Protein AF-A0A7X3QNS0-F1 (afdb_monomer_lite)

Secondary structure (DSSP, 8-state):
--PPP---------PPPPP-PPPPPGGGGHHHHHHHHHHHHHHHH----SSHHHHHHHHHHHHHHHHHHHHHHHHHTT-HHHHHHHHHHHHHHHHHHHHHHH-TTHHHHHHHHHHHHHHS-SSSSHHHHHHHHHHHHHHHHHH-TT-TTHHHHHHHHHHHHHHHHHHHTTS-TTTTTSGGGHHHHHHHHHHHHHHHHHHHHHHHHHTT----HHHHHHHHHHHTS--

Radius of gyration: 22.65 Å; chains: 1; bounding box: 50×49×93 Å

Foldseek 3Di:
DDDDDDDDDDDDPPDDPDPDFDDDDPVLCVLLVLLLVLLVLCLVPFPFDPDPLSVLLSVLSVVLSVLSVVLSVCLNVLVLVVSLVSLVVSLLSLLLSLLCLQDVCLVVVVVVLVVVVVPDDDDDRSVVSSVVSVVSLVVCVVPDPPPPDLSVLLVVLVVVLVVLNVVSVVQDPVNSNPSVCSSVSSVNSSSSSLSSLSSSLNSSVSNVNDDDPSSVSSCCSSPVPDD

pLDDT: mean 72.41, std 19.22, range [27.17, 96.69]

Sequence (227 aa):
MNQSFRFSLKVDFDAPGPPQLPQLSITDFEYMDQLLESLRQLLDDTAWPESIQGEFLEYAALDVYEFGCAIRAEAAAGRWTVAASLMRPLQERAEYTFAAAIDPGFYDKYVEYMDTQIEKEFTAKSRNLVETARGIINRWGKESEGIDGYVSISRSLNKIGSEALHHAVGFSREAAEIAETRPGILKMLTGRIQGALANVLAATQVIEQNHTKAWAQAYSVVFLSRG

Structure (mmCIF, N/CA/C/O backbone):
data_AF-A0A7X3QNS0-F1
#
_entry.id   AF-A0A7X3QNS0-F1
#
loop_
_atom_site.group_PDB
_atom_site.id
_atom_site.type_symbol
_atom_site.label_atom_id
_atom_site.label_alt_id
_atom_site.label_comp_id
_atom_site.label_asym_id
_atom_site.label_entity_id
_atom_site.label_seq_id
_atom_site.pdbx_PDB_ins_code
_atom_site.Cartn_x
_atom_site.Cartn_y
_atom_site.Cartn_z
_atom_site.occupancy
_atom_site.B_iso_or_equiv
_atom_site.auth_seq_id
_atom_site.auth_comp_id
_atom_site.auth_asym_id
_atom_site.auth_atom_id
_atom_site.pdbx_PDB_model_num
ATOM 1 N N . MET A 1 1 ? -15.096 -15.289 73.501 1.00 35.41 1 MET A N 1
ATOM 2 C CA . MET A 1 1 ? -16.248 -15.007 72.617 1.00 35.41 1 MET A CA 1
ATOM 3 C C . MET A 1 1 ? -15.839 -13.886 71.670 1.00 35.41 1 MET A C 1
ATOM 5 O O . MET A 1 1 ? -15.660 -12.774 72.140 1.00 35.41 1 MET A O 1
ATOM 9 N N . ASN A 1 2 ? -15.601 -14.181 70.388 1.00 34.84 2 ASN A N 1
ATOM 10 C CA . ASN A 1 2 ? -15.243 -13.175 69.378 1.00 34.84 2 ASN A CA 1
ATOM 11 C C . ASN A 1 2 ? -16.522 -12.603 68.759 1.00 34.84 2 ASN A C 1
ATOM 13 O O . ASN A 1 2 ? -17.267 -13.339 68.115 1.00 34.84 2 ASN A O 1
ATOM 17 N N . GLN A 1 3 ? -16.780 -11.310 68.955 1.00 34.22 3 GLN A N 1
ATOM 18 C CA . GLN A 1 3 ? -17.845 -10.600 68.251 1.00 34.22 3 GLN A CA 1
ATOM 19 C C . GLN A 1 3 ? -17.301 -10.090 66.913 1.00 34.22 3 GLN A C 1
ATOM 21 O O . GLN A 1 3 ? -16.336 -9.332 66.870 1.00 34.22 3 GLN A O 1
ATOM 26 N N . SER A 1 4 ? -17.906 -10.544 65.816 1.00 29.92 4 SER A N 1
ATOM 27 C CA . SER A 1 4 ? -17.634 -10.044 64.470 1.00 29.92 4 SER A CA 1
ATOM 28 C C . SER A 1 4 ? -18.592 -8.892 64.175 1.00 29.92 4 SER A C 1
ATOM 30 O O . SER A 1 4 ? -19.808 -9.079 64.188 1.00 29.92 4 SER A O 1
ATOM 32 N N . PHE A 1 5 ? -18.051 -7.703 63.916 1.00 32.19 5 PHE A N 1
ATOM 33 C CA . PHE A 1 5 ? -18.820 -6.571 63.409 1.00 32.19 5 PHE A CA 1
ATOM 34 C C . PHE A 1 5 ? -18.881 -6.659 61.881 1.00 32.19 5 PHE A C 1
ATOM 36 O O . PHE A 1 5 ? -17.850 -6.620 61.210 1.00 32.19 5 PHE A O 1
ATOM 43 N N . ARG A 1 6 ? -20.090 -6.778 61.321 1.00 31.55 6 ARG A N 1
ATOM 44 C CA . ARG A 1 6 ? -20.333 -6.609 59.883 1.00 31.55 6 ARG A CA 1
ATOM 45 C C . ARG A 1 6 ? -20.751 -5.169 59.621 1.00 31.55 6 ARG A C 1
ATOM 47 O O . ARG A 1 6 ? -21.843 -4.768 60.011 1.00 31.55 6 ARG A O 1
ATOM 54 N N . PHE A 1 7 ? -19.912 -4.422 58.916 1.00 29.31 7 PHE A N 1
ATOM 55 C CA . PHE A 1 7 ? -20.315 -3.166 58.291 1.00 29.31 7 PHE A CA 1
ATOM 56 C C . PHE A 1 7 ? -20.861 -3.472 56.896 1.00 29.31 7 PHE A C 1
ATOM 58 O O . PHE A 1 7 ? -20.225 -4.184 56.123 1.00 29.31 7 PHE A O 1
ATOM 65 N N . SER A 1 8 ? -22.052 -2.963 56.585 1.00 29.92 8 SER A N 1
ATOM 66 C CA . SER A 1 8 ? -22.601 -2.970 55.226 1.00 29.92 8 SER A CA 1
ATOM 67 C C . SER A 1 8 ? -22.542 -1.546 54.696 1.00 29.92 8 SER A C 1
ATOM 69 O O . SER A 1 8 ? -23.271 -0.679 55.173 1.00 29.92 8 SER A O 1
ATOM 71 N N . LEU A 1 9 ? -21.644 -1.302 53.744 1.00 27.17 9 LEU A N 1
ATOM 72 C CA . LEU A 1 9 ? -21.575 -0.045 53.013 1.00 27.17 9 LEU A CA 1
ATOM 73 C C . LEU A 1 9 ? -22.642 -0.095 51.909 1.00 27.17 9 LEU A C 1
ATOM 75 O O . LEU A 1 9 ? -22.500 -0.850 50.949 1.00 27.17 9 LEU A O 1
ATOM 79 N N . LYS A 1 10 ? -23.731 0.662 52.062 1.00 30.64 10 LYS A N 1
ATOM 80 C CA . LYS A 1 10 ? -24.637 0.961 50.946 1.00 30.64 10 LYS A CA 1
ATOM 81 C C . LYS A 1 10 ? -24.082 2.179 50.218 1.00 30.64 10 LYS A C 1
ATOM 83 O O . LYS A 1 10 ? -23.976 3.246 50.813 1.00 30.64 10 LYS A O 1
ATOM 88 N N . VAL A 1 11 ? -23.695 1.989 48.961 1.00 34.59 11 VAL A N 1
ATOM 89 C CA . VAL A 1 11 ? -23.348 3.072 48.040 1.00 34.59 11 VAL A CA 1
ATOM 90 C C . VAL A 1 11 ? -24.554 3.259 47.131 1.00 34.59 11 VAL A C 1
ATOM 92 O O . VAL A 1 11 ? -24.839 2.391 46.307 1.00 34.59 11 VAL A O 1
ATOM 95 N N . ASP A 1 12 ? -25.283 4.354 47.324 1.00 33.09 12 ASP A N 1
ATOM 96 C CA . ASP A 1 12 ? -26.341 4.770 46.408 1.00 33.09 12 ASP A CA 1
ATOM 97 C C . ASP A 1 12 ? -25.678 5.404 45.176 1.00 33.09 12 ASP A C 1
ATOM 99 O O . ASP A 1 12 ? -25.042 6.455 45.261 1.00 33.09 12 ASP A O 1
ATOM 103 N N . PHE A 1 13 ? -25.771 4.725 44.031 1.00 36.06 13 PHE A N 1
ATOM 104 C CA . PHE A 1 13 ? -25.345 5.263 42.741 1.00 36.06 13 PHE A CA 1
ATOM 105 C C . PHE A 1 13 ? -26.504 6.038 42.110 1.00 36.06 13 PHE A C 1
ATOM 107 O O . PHE A 1 13 ? -27.195 5.517 41.239 1.00 36.06 13 PHE A O 1
ATOM 114 N N . ASP A 1 14 ? -26.667 7.306 42.484 1.00 43.81 14 ASP A N 1
ATOM 115 C CA . ASP A 1 14 ? -27.253 8.296 41.570 1.00 43.81 14 ASP A CA 1
ATOM 116 C C . ASP A 1 14 ? -26.167 8.708 40.564 1.00 43.81 14 ASP A C 1
ATOM 118 O O . ASP A 1 14 ? -25.631 9.817 40.583 1.00 43.81 14 ASP A O 1
ATOM 122 N N . ALA A 1 15 ? -25.763 7.760 39.715 1.00 41.84 15 ALA A N 1
ATOM 123 C CA . ALA A 1 15 ? -24.872 8.045 38.603 1.00 41.84 15 ALA A CA 1
ATOM 124 C C . ALA A 1 15 ? -25.720 8.452 37.389 1.00 41.84 15 ALA A C 1
ATOM 126 O O . ALA A 1 15 ? -26.637 7.708 37.023 1.00 41.84 15 ALA A O 1
ATOM 127 N N . PRO A 1 16 ? -25.427 9.585 36.718 1.00 45.34 16 PRO A N 1
ATOM 128 C CA . PRO A 1 16 ? -25.905 9.771 35.354 1.00 45.34 16 PRO A CA 1
ATOM 129 C C . PRO A 1 16 ? -25.485 8.540 34.539 1.00 45.34 16 PRO A C 1
ATOM 131 O O . PRO A 1 16 ? -24.411 7.980 34.775 1.00 45.34 16 PRO A O 1
ATOM 134 N N . GLY A 1 17 ? -26.364 8.080 33.642 1.00 42.91 17 GLY A N 1
ATOM 135 C CA . GLY A 1 17 ? -26.131 6.881 32.835 1.00 42.91 17 GLY A CA 1
ATOM 136 C C . GLY A 1 17 ? -24.747 6.878 32.168 1.00 42.91 17 GLY A C 1
ATOM 137 O O . GLY A 1 17 ? -24.130 7.939 32.037 1.00 42.91 17 GLY A O 1
ATOM 138 N N . PRO A 1 18 ? -24.241 5.700 31.758 1.00 45.38 18 PRO A N 1
ATOM 139 C CA . PRO A 1 18 ? -22.900 5.582 31.198 1.00 45.38 18 PRO A CA 1
ATOM 140 C C . PRO A 1 18 ? -22.695 6.637 30.101 1.00 45.38 18 PRO A C 1
ATOM 142 O O . PRO A 1 18 ? -23.609 6.836 29.290 1.00 45.38 18 PRO A O 1
ATOM 145 N N . PRO A 1 19 ? -21.546 7.340 30.084 1.00 45.97 19 PRO A N 1
ATOM 146 C CA . PRO A 1 19 ? -21.287 8.356 29.077 1.00 45.97 19 PRO A CA 1
ATOM 147 C C . PRO A 1 19 ? -21.501 7.746 27.690 1.00 45.97 19 PRO A C 1
ATOM 149 O O . PRO A 1 19 ? -21.001 6.658 27.398 1.00 45.97 19 PRO A O 1
ATOM 152 N N . GLN A 1 20 ? -22.285 8.421 26.848 1.00 46.19 20 GLN A N 1
ATOM 153 C CA . GLN A 1 20 ? -22.435 8.024 25.453 1.00 46.19 20 GLN A CA 1
ATOM 154 C C . GLN A 1 20 ? -21.062 8.118 24.795 1.00 46.19 20 GLN A C 1
ATOM 156 O O . GLN A 1 20 ? -20.503 9.200 24.630 1.00 46.19 20 GLN A O 1
ATOM 161 N N . LEU A 1 21 ? -20.504 6.955 24.479 1.00 47.94 21 LEU A N 1
ATOM 162 C CA . LEU A 1 21 ? -19.214 6.847 23.823 1.00 47.94 21 LEU A CA 1
ATOM 163 C C . LEU A 1 21 ? -19.309 7.448 22.411 1.00 47.94 21 LEU A C 1
ATOM 165 O O . LEU A 1 21 ? -20.333 7.251 21.747 1.00 47.94 21 LEU A O 1
ATOM 169 N N . PRO A 1 22 ? -18.274 8.159 21.930 1.00 49.44 22 PRO A N 1
ATOM 170 C CA . PRO A 1 22 ? -18.308 8.777 20.612 1.00 49.44 22 PRO A CA 1
ATOM 171 C C . PRO A 1 22 ? -18.493 7.702 19.534 1.00 49.44 22 PRO A C 1
ATOM 173 O O . PRO A 1 22 ? -17.664 6.804 19.369 1.00 49.44 22 PRO A O 1
ATOM 176 N N . GLN A 1 23 ? -19.610 7.777 18.811 1.00 55.03 23 GLN A N 1
ATOM 177 C CA . GLN A 1 23 ? -19.819 6.996 17.598 1.00 55.03 23 GLN A CA 1
ATOM 178 C C . GLN A 1 23 ? -19.080 7.689 16.458 1.00 55.03 23 GLN A C 1
ATOM 180 O O . GLN A 1 23 ? -19.305 8.873 16.210 1.00 55.03 23 GLN A O 1
ATOM 185 N N . LEU A 1 24 ? -18.203 6.949 15.778 1.00 58.97 24 LEU A N 1
ATOM 186 C CA . LEU A 1 24 ? -17.607 7.425 14.538 1.00 58.97 24 LEU A CA 1
ATOM 187 C C . LEU A 1 24 ? -18.693 7.462 13.458 1.00 58.97 24 LEU A C 1
ATOM 189 O O . LEU A 1 24 ? -19.508 6.548 13.326 1.00 58.97 24 LEU A O 1
ATOM 193 N N . SER A 1 25 ? -18.711 8.553 12.722 1.00 60.94 25 SER A N 1
ATOM 194 C CA . SER A 1 25 ? -19.617 8.864 11.632 1.00 60.94 25 SER A CA 1
ATOM 195 C C . SER A 1 25 ? -18.979 8.532 10.281 1.00 60.94 25 SER A C 1
ATOM 197 O O . SER A 1 25 ? -17.784 8.258 10.176 1.00 60.94 25 SER A O 1
ATOM 199 N N . ILE A 1 26 ? -19.776 8.585 9.212 1.00 58.78 26 ILE A N 1
ATOM 200 C CA . ILE A 1 26 ? -19.286 8.395 7.837 1.00 58.78 26 ILE A CA 1
ATOM 201 C C . ILE A 1 26 ? -18.161 9.391 7.501 1.00 58.78 26 ILE A C 1
ATOM 203 O O . ILE A 1 26 ? -17.222 9.024 6.799 1.00 58.78 26 ILE A O 1
ATOM 207 N N . THR A 1 27 ? -18.197 10.606 8.065 1.00 65.75 27 THR A N 1
ATOM 208 C CA . THR A 1 27 ? -17.179 11.638 7.814 1.00 65.75 27 THR A CA 1
ATOM 209 C C . THR A 1 27 ? -15.796 11.251 8.347 1.00 65.75 27 THR A C 1
ATOM 211 O O . THR A 1 27 ? -14.784 11.748 7.861 1.00 65.75 27 THR A O 1
ATOM 214 N N . ASP A 1 28 ? -15.717 10.323 9.307 1.00 75.69 28 ASP A N 1
ATOM 215 C CA . ASP A 1 28 ? -14.440 9.887 9.882 1.00 75.69 28 ASP A CA 1
ATOM 216 C C . ASP A 1 28 ? -13.616 9.025 8.904 1.00 75.69 28 ASP A C 1
ATOM 218 O O . ASP A 1 28 ? -12.388 8.971 9.002 1.00 75.69 28 ASP A O 1
ATOM 222 N N . PHE A 1 29 ? -14.268 8.403 7.913 1.00 87.25 29 PHE A N 1
ATOM 223 C CA . PHE A 1 29 ? -13.621 7.563 6.899 1.00 87.25 29 PHE A CA 1
ATOM 224 C C . PHE A 1 29 ? -13.323 8.290 5.582 1.00 87.25 29 PHE A C 1
ATOM 226 O O . PHE A 1 29 ? -12.634 7.723 4.739 1.00 87.25 29 PHE A O 1
ATOM 233 N N . GLU A 1 30 ? -13.761 9.540 5.403 1.00 89.06 30 GLU A N 1
ATOM 234 C CA . GLU A 1 30 ? -13.654 10.265 4.124 1.00 89.06 30 GLU A CA 1
ATOM 235 C C . GLU A 1 30 ? -12.240 10.271 3.545 1.00 89.06 30 GLU A C 1
ATOM 237 O O . GLU A 1 30 ? -12.045 10.023 2.357 1.00 89.06 30 GLU A O 1
ATOM 242 N N . TYR A 1 31 ? -11.231 10.513 4.383 1.00 88.31 31 TYR A N 1
ATOM 243 C CA . TYR A 1 31 ? -9.848 10.534 3.911 1.00 88.31 31 TYR A CA 1
ATOM 244 C C . TYR A 1 31 ? -9.338 9.134 3.533 1.00 88.31 31 TYR A C 1
ATOM 246 O O . TYR A 1 31 ? -8.570 8.987 2.587 1.00 88.31 31 TYR A O 1
ATOM 254 N N . MET A 1 32 ? -9.792 8.089 4.229 1.00 92.06 32 MET A N 1
ATOM 255 C CA . MET A 1 32 ? -9.478 6.706 3.863 1.00 92.06 32 MET A CA 1
ATOM 256 C C . MET A 1 32 ? -10.115 6.342 2.519 1.00 92.06 32 MET A C 1
ATOM 258 O O . MET A 1 32 ? -9.448 5.762 1.666 1.00 92.06 32 MET A O 1
ATOM 262 N N . ASP A 1 33 ? -11.366 6.749 2.307 1.00 94.31 33 ASP A N 1
ATOM 263 C CA . ASP A 1 33 ? -12.086 6.529 1.054 1.00 94.31 33 ASP A CA 1
ATOM 264 C C . ASP A 1 33 ? -11.405 7.282 -0.114 1.00 94.31 33 ASP A C 1
ATOM 266 O O . ASP A 1 33 ? -11.236 6.716 -1.192 1.00 94.31 33 ASP A O 1
ATOM 270 N N . GLN A 1 34 ? -10.902 8.506 0.107 1.00 93.88 34 GLN A N 1
ATOM 271 C CA . GLN A 1 34 ? -10.102 9.249 -0.884 1.00 93.88 34 GLN A CA 1
ATOM 272 C C . GLN A 1 34 ? -8.783 8.546 -1.247 1.00 93.88 34 GLN A C 1
ATOM 274 O O . GLN A 1 34 ? -8.392 8.530 -2.418 1.00 93.88 34 GLN A O 1
ATOM 279 N N . LEU A 1 35 ? -8.088 7.968 -0.260 1.00 93.31 35 LEU A N 1
ATOM 280 C CA . LEU A 1 35 ? -6.854 7.210 -0.488 1.00 93.31 35 LEU A CA 1
ATOM 281 C C . LEU A 1 35 ? -7.123 5.942 -1.307 1.00 93.31 35 LEU A C 1
ATOM 283 O O . LEU A 1 35 ? -6.398 5.668 -2.261 1.00 93.31 35 LEU A O 1
ATOM 287 N N . LEU A 1 36 ? -8.172 5.190 -0.964 1.00 96.12 36 LEU A N 1
ATOM 288 C CA . LEU A 1 36 ? -8.550 3.966 -1.677 1.00 96.12 36 LEU A CA 1
ATOM 289 C C . LEU A 1 36 ? -9.006 4.256 -3.107 1.00 96.12 36 LEU A C 1
ATOM 291 O O . LEU A 1 36 ? -8.630 3.528 -4.021 1.00 96.12 36 LEU A O 1
ATOM 295 N N . GLU A 1 37 ? -9.759 5.333 -3.320 1.00 96.69 37 GLU A N 1
ATOM 296 C CA . GLU A 1 37 ? -10.172 5.733 -4.665 1.00 96.69 37 GLU A CA 1
ATOM 297 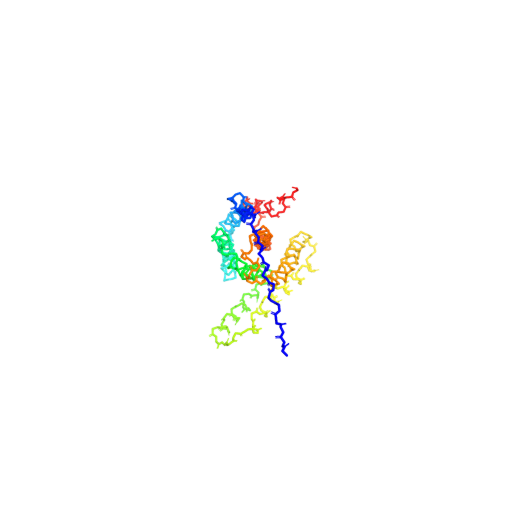C C . GLU A 1 37 ? -8.978 6.179 -5.518 1.00 96.69 37 GLU A C 1
ATOM 299 O O . GLU A 1 37 ? -8.883 5.813 -6.686 1.00 96.69 37 GLU A O 1
ATOM 304 N N . SER A 1 38 ? -8.025 6.909 -4.931 1.00 94.00 38 SER A N 1
ATOM 305 C CA . SER A 1 38 ? -6.797 7.302 -5.634 1.00 94.00 38 SER A CA 1
ATOM 306 C C . SER A 1 38 ? -5.928 6.096 -5.985 1.00 94.00 38 SER A C 1
ATOM 308 O O . SER A 1 38 ? -5.342 6.059 -7.063 1.00 94.00 38 SER A O 1
ATOM 310 N N . LEU A 1 39 ? -5.862 5.099 -5.095 1.00 94.81 39 LEU A N 1
ATOM 311 C CA . LEU A 1 39 ? -5.194 3.834 -5.378 1.00 94.81 39 LEU A CA 1
ATOM 312 C C . LEU A 1 39 ? -5.879 3.101 -6.530 1.00 94.81 39 LEU A C 1
ATOM 314 O O . LEU A 1 39 ? -5.203 2.722 -7.476 1.00 94.81 39 LEU A O 1
ATOM 318 N N . ARG A 1 40 ? -7.207 2.957 -6.491 1.00 96.56 40 ARG A N 1
ATOM 319 C CA . ARG A 1 40 ? -7.981 2.309 -7.557 1.00 96.56 40 ARG A CA 1
ATOM 320 C C . ARG A 1 40 ? -7.717 2.951 -8.921 1.00 96.56 40 ARG A C 1
ATOM 322 O O . ARG A 1 40 ? -7.365 2.256 -9.863 1.00 96.56 40 ARG A O 1
ATOM 329 N N . GLN A 1 41 ? -7.825 4.277 -9.001 1.00 94.88 41 GLN A N 1
ATOM 330 C CA . GLN A 1 41 ? -7.578 5.028 -10.236 1.00 94.88 41 GLN A CA 1
ATOM 331 C C . GLN A 1 41 ? -6.134 4.885 -10.722 1.00 94.88 41 GLN A C 1
ATOM 333 O O . GLN A 1 41 ? -5.901 4.772 -11.920 1.00 94.88 41 GLN A O 1
ATOM 338 N N . LEU A 1 42 ? -5.160 4.878 -9.806 1.00 91.81 42 LEU A N 1
ATOM 339 C CA . LEU A 1 42 ? -3.763 4.644 -10.157 1.00 91.81 42 LEU A CA 1
ATOM 340 C C . LEU A 1 42 ? -3.571 3.255 -10.772 1.00 91.81 42 LEU A C 1
ATOM 342 O O . LEU A 1 42 ? -2.880 3.150 -11.778 1.00 91.81 42 LEU A O 1
ATOM 346 N N . LEU A 1 43 ? -4.169 2.211 -10.192 1.00 92.00 43 LEU A N 1
ATOM 347 C CA . LEU A 1 43 ? -4.076 0.847 -10.719 1.00 92.00 43 LEU A CA 1
ATOM 348 C C . LEU A 1 43 ? -4.707 0.733 -12.109 1.00 92.00 43 LEU A C 1
ATOM 350 O O . LEU A 1 43 ? -4.065 0.188 -13.000 1.00 92.00 43 LEU A O 1
ATOM 354 N N . ASP A 1 44 ? -5.906 1.297 -12.295 1.00 91.69 44 ASP A N 1
ATOM 355 C CA . ASP A 1 44 ? -6.633 1.280 -13.573 1.00 91.69 44 ASP A CA 1
ATOM 356 C C . ASP A 1 44 ? -5.841 1.971 -14.706 1.00 91.69 44 ASP A C 1
ATOM 358 O O . ASP A 1 44 ? -5.883 1.534 -15.856 1.00 91.69 44 ASP A O 1
ATOM 362 N N . ASP A 1 45 ? -5.114 3.047 -14.385 1.00 89.50 45 ASP A N 1
ATOM 363 C CA . ASP A 1 45 ? -4.374 3.863 -15.358 1.00 89.50 45 ASP A CA 1
ATOM 364 C C . ASP A 1 45 ? -2.902 3.432 -15.536 1.00 89.50 45 ASP A C 1
ATOM 366 O O . ASP A 1 45 ? -2.205 3.977 -16.401 1.00 89.50 45 ASP A O 1
ATOM 370 N N . THR A 1 46 ? -2.390 2.502 -14.721 1.00 88.31 46 THR A N 1
ATOM 371 C CA . THR A 1 46 ? -0.990 2.050 -14.805 1.00 88.31 46 THR A CA 1
ATOM 372 C C . THR A 1 46 ? -0.834 0.985 -15.888 1.00 88.31 46 THR A C 1
ATOM 374 O O . THR A 1 46 ? -1.499 -0.045 -15.867 1.00 88.31 46 THR A O 1
ATOM 377 N N . ALA A 1 47 ? 0.100 1.193 -16.817 1.00 86.88 47 ALA A N 1
ATOM 378 C CA . ALA A 1 47 ? 0.350 0.273 -17.924 1.00 86.88 47 ALA A CA 1
ATOM 379 C C . ALA A 1 47 ? 1.427 -0.771 -17.581 1.00 86.88 47 ALA A C 1
ATOM 381 O O . ALA A 1 47 ? 2.497 -0.770 -18.181 1.00 86.88 47 ALA A O 1
ATOM 382 N N . TRP A 1 48 ? 1.174 -1.662 -16.621 1.00 87.38 48 TRP A N 1
ATOM 383 C CA . TRP A 1 48 ? 2.174 -2.622 -16.126 1.00 87.38 48 TRP A CA 1
ATOM 384 C C . TRP A 1 48 ? 2.963 -3.344 -17.245 1.00 87.38 48 TRP A C 1
ATOM 386 O O . TRP A 1 48 ? 2.388 -3.683 -18.280 1.00 87.38 48 TRP A O 1
ATOM 396 N N . PRO A 1 49 ? 4.284 -3.578 -17.079 1.00 88.69 49 PRO A N 1
ATOM 397 C CA . PRO A 1 49 ? 5.097 -4.219 -18.113 1.00 88.69 49 PRO A CA 1
ATOM 398 C C . PRO A 1 49 ? 4.547 -5.589 -18.537 1.00 88.69 49 PRO A C 1
ATOM 400 O O . PRO A 1 49 ? 4.163 -6.386 -17.688 1.00 88.69 49 PRO A O 1
ATOM 403 N N . GLU A 1 50 ? 4.594 -5.912 -19.832 1.00 89.38 50 GLU A N 1
ATOM 404 C CA . GLU A 1 50 ? 4.197 -7.230 -20.360 1.00 89.38 50 GLU A CA 1
ATOM 405 C C . GLU A 1 50 ? 5.266 -8.298 -20.052 1.00 89.38 50 GLU A C 1
ATOM 407 O O . GLU A 1 50 ? 6.004 -8.771 -20.920 1.00 89.38 50 GLU A O 1
ATOM 412 N N . SER A 1 51 ? 5.414 -8.638 -18.775 1.00 88.62 51 SER A N 1
ATOM 413 C CA . SER A 1 51 ? 6.344 -9.648 -18.275 1.00 88.62 51 SER A CA 1
ATOM 414 C C . SER A 1 51 ? 5.784 -10.312 -17.020 1.00 88.62 51 SER A C 1
ATOM 416 O O . SER A 1 51 ? 4.937 -9.746 -16.338 1.00 88.62 51 SER A O 1
ATOM 418 N N . ILE A 1 52 ? 6.317 -11.481 -16.653 1.00 86.06 52 ILE A N 1
ATOM 419 C CA . ILE A 1 52 ? 5.936 -12.182 -15.412 1.00 86.06 52 ILE A CA 1
ATOM 420 C C . ILE A 1 52 ? 6.136 -11.279 -14.174 1.00 86.06 52 ILE A C 1
ATOM 422 O O . ILE A 1 52 ? 5.351 -11.302 -13.230 1.00 86.06 52 ILE A O 1
ATOM 426 N N . GLN A 1 53 ? 7.174 -10.439 -14.186 1.00 85.69 53 GLN A N 1
ATOM 427 C CA . GLN A 1 53 ? 7.407 -9.443 -13.140 1.00 85.69 53 GLN A CA 1
ATOM 428 C C . GLN A 1 53 ? 6.318 -8.362 -13.138 1.00 85.69 53 GLN A C 1
ATOM 430 O O . GLN A 1 53 ? 5.881 -7.949 -12.068 1.00 85.69 53 GLN A O 1
ATOM 435 N N . GLY A 1 54 ? 5.897 -7.888 -14.313 1.00 87.75 54 GLY A N 1
ATOM 436 C CA . GLY A 1 54 ? 4.813 -6.917 -14.436 1.00 87.75 54 GLY A CA 1
ATOM 437 C C . GLY A 1 54 ? 3.474 -7.472 -13.955 1.00 87.75 54 GLY A C 1
ATOM 438 O O . GLY A 1 54 ? 2.800 -6.801 -13.180 1.00 87.75 54 GLY A O 1
ATOM 439 N N . GLU A 1 55 ? 3.161 -8.728 -14.284 1.00 89.81 55 GLU A N 1
ATOM 440 C CA . GLU A 1 55 ? 1.995 -9.445 -13.745 1.00 89.81 55 GLU A CA 1
ATOM 441 C C . GLU A 1 55 ? 2.057 -9.548 -12.211 1.00 89.81 55 GLU A C 1
ATOM 443 O O . GLU A 1 55 ? 1.066 -9.314 -11.520 1.00 89.81 55 GLU A O 1
ATOM 448 N N . PHE A 1 56 ? 3.233 -9.848 -11.646 1.00 90.19 56 PHE A N 1
ATOM 449 C CA . PHE A 1 56 ? 3.417 -9.864 -10.193 1.00 90.19 56 PHE A CA 1
ATOM 450 C C . PHE A 1 56 ? 3.241 -8.481 -9.554 1.00 90.19 56 PHE A C 1
ATOM 452 O O . PHE A 1 56 ? 2.654 -8.376 -8.477 1.00 90.19 56 PHE A O 1
ATOM 459 N N . LEU A 1 57 ? 3.759 -7.426 -10.188 1.00 89.94 57 LEU A N 1
ATOM 460 C CA . LEU A 1 57 ? 3.614 -6.050 -9.715 1.00 89.94 57 LEU A CA 1
ATOM 461 C C . LEU A 1 57 ? 2.147 -5.638 -9.663 1.00 89.94 57 LEU A C 1
ATOM 463 O O . LEU A 1 57 ? 1.700 -5.144 -8.627 1.00 89.94 57 LEU A O 1
ATOM 467 N N . GLU A 1 58 ? 1.416 -5.889 -10.748 1.00 91.44 58 GLU A N 1
ATOM 468 C CA . GLU A 1 58 ? -0.020 -5.650 -10.843 1.00 91.44 58 GLU A CA 1
ATOM 469 C C . GLU A 1 58 ? -0.770 -6.424 -9.755 1.00 91.44 58 GLU A C 1
ATOM 471 O O . GLU A 1 58 ? -1.506 -5.826 -8.970 1.00 91.44 58 GLU A O 1
ATOM 476 N N . TYR A 1 59 ? -0.509 -7.729 -9.630 1.00 91.31 59 TYR A N 1
ATOM 477 C CA . TYR A 1 59 ? -1.108 -8.574 -8.598 1.00 91.31 59 TYR A CA 1
ATOM 478 C C . TYR A 1 59 ? -0.852 -8.036 -7.182 1.00 91.31 59 TYR A C 1
ATOM 480 O O . TYR A 1 59 ? -1.785 -7.851 -6.403 1.00 91.31 59 TYR A O 1
ATOM 488 N N . ALA A 1 60 ? 0.404 -7.734 -6.842 1.00 89.75 60 ALA A N 1
ATOM 489 C CA . ALA A 1 60 ? 0.758 -7.233 -5.518 1.00 89.75 60 ALA A CA 1
ATOM 490 C C . ALA A 1 60 ? 0.127 -5.856 -5.234 1.00 89.75 60 ALA A C 1
ATOM 492 O O . ALA A 1 60 ? -0.240 -5.570 -4.094 1.00 89.75 60 ALA A O 1
ATOM 493 N N . ALA A 1 61 ? -0.012 -5.004 -6.253 1.00 91.75 61 ALA A N 1
ATOM 494 C CA . ALA A 1 61 ? -0.641 -3.694 -6.128 1.00 91.75 61 ALA A CA 1
ATOM 495 C C . ALA A 1 61 ? -2.177 -3.787 -5.993 1.00 91.75 61 ALA A C 1
ATOM 497 O O . ALA A 1 61 ? -2.766 -3.033 -5.213 1.00 91.75 61 ALA A O 1
ATOM 498 N N . LEU A 1 62 ? -2.819 -4.748 -6.666 1.00 93.81 62 LEU A N 1
ATOM 499 C CA . LEU A 1 62 ? -4.235 -5.080 -6.470 1.00 93.81 62 LEU A CA 1
ATOM 500 C C . LEU A 1 62 ? -4.492 -5.629 -5.060 1.00 93.81 62 LEU A C 1
ATOM 502 O O . LEU A 1 62 ? -5.398 -5.146 -4.383 1.00 93.81 62 LEU A O 1
ATOM 506 N N . ASP A 1 63 ? -3.640 -6.534 -4.567 1.00 92.50 63 ASP A N 1
ATOM 507 C CA . ASP A 1 63 ? -3.673 -7.026 -3.181 1.00 92.50 63 ASP A CA 1
ATOM 508 C C . ASP A 1 63 ? -3.664 -5.841 -2.188 1.00 92.50 63 ASP A C 1
ATOM 510 O O . ASP A 1 63 ? -4.448 -5.795 -1.239 1.00 92.50 63 ASP A O 1
ATOM 514 N N . VAL A 1 64 ? -2.814 -4.831 -2.411 1.00 93.56 64 VAL A N 1
ATOM 515 C CA . VAL A 1 64 ? -2.768 -3.621 -1.567 1.00 93.56 64 VAL A CA 1
ATOM 516 C C . VAL A 1 64 ? -4.123 -2.899 -1.530 1.00 93.56 64 VAL A C 1
ATOM 518 O O . VAL A 1 64 ? -4.563 -2.488 -0.450 1.00 93.56 64 VAL A O 1
ATOM 521 N N . TYR A 1 65 ? -4.799 -2.764 -2.674 1.00 96.00 65 TYR A N 1
ATOM 522 C CA . TYR A 1 65 ? -6.134 -2.165 -2.745 1.00 96.00 65 TYR A CA 1
ATOM 523 C C . TYR A 1 65 ? -7.176 -2.999 -1.995 1.00 96.00 65 TYR A C 1
ATOM 525 O O . TYR A 1 65 ? -7.891 -2.464 -1.143 1.00 96.00 65 TYR A O 1
ATOM 533 N N . GLU A 1 66 ? -7.212 -4.311 -2.229 1.00 94.56 66 GLU A N 1
ATOM 534 C CA . GLU A 1 66 ? -8.166 -5.217 -1.585 1.00 94.56 66 GLU A CA 1
ATOM 535 C C . GLU A 1 66 ? -8.015 -5.232 -0.059 1.00 94.56 66 GLU A C 1
ATOM 537 O O . GLU A 1 66 ? -9.005 -5.106 0.671 1.00 94.56 66 GLU A O 1
ATOM 542 N N . PHE A 1 67 ? -6.780 -5.298 0.450 1.00 92.00 67 PHE A N 1
ATOM 543 C CA . PHE A 1 67 ? -6.514 -5.212 1.887 1.00 92.00 67 PHE A CA 1
ATOM 544 C C . PHE A 1 67 ? -6.912 -3.850 2.467 1.00 92.00 67 PHE A C 1
ATOM 546 O O . PHE A 1 67 ? -7.442 -3.788 3.580 1.00 92.00 67 PHE A O 1
ATOM 553 N N . GLY A 1 68 ? -6.697 -2.758 1.729 1.00 93.56 68 GLY A N 1
ATOM 554 C CA . GLY A 1 68 ? -7.151 -1.425 2.121 1.00 93.56 68 GLY A CA 1
ATOM 555 C C . GLY A 1 68 ? -8.678 -1.337 2.246 1.00 93.56 68 GLY A C 1
ATOM 556 O O . GLY A 1 68 ? -9.194 -0.866 3.265 1.00 93.56 68 GLY A O 1
ATOM 557 N N . CYS A 1 69 ? -9.407 -1.864 1.260 1.00 95.25 69 CYS A N 1
ATOM 558 C CA . CYS A 1 69 ? -10.866 -1.971 1.287 1.00 95.25 69 CYS A CA 1
ATOM 559 C C . CYS A 1 69 ? -11.361 -2.846 2.445 1.00 95.25 69 CYS A C 1
ATOM 561 O O . CYS A 1 69 ? -12.310 -2.466 3.137 1.00 95.25 69 CYS A O 1
ATOM 563 N N . ALA A 1 70 ? -10.703 -3.980 2.700 1.00 92.12 70 ALA A N 1
ATOM 564 C CA . ALA A 1 70 ? -11.029 -4.859 3.818 1.00 92.12 70 ALA A CA 1
ATOM 565 C C . ALA A 1 70 ? -10.835 -4.146 5.164 1.00 92.12 70 ALA A C 1
ATOM 567 O O . ALA A 1 70 ? -11.748 -4.137 5.985 1.00 92.12 70 ALA A O 1
ATOM 568 N N . ILE A 1 71 ? -9.703 -3.464 5.375 1.00 90.31 71 ILE A N 1
ATOM 569 C CA . ILE A 1 71 ? -9.452 -2.660 6.583 1.00 90.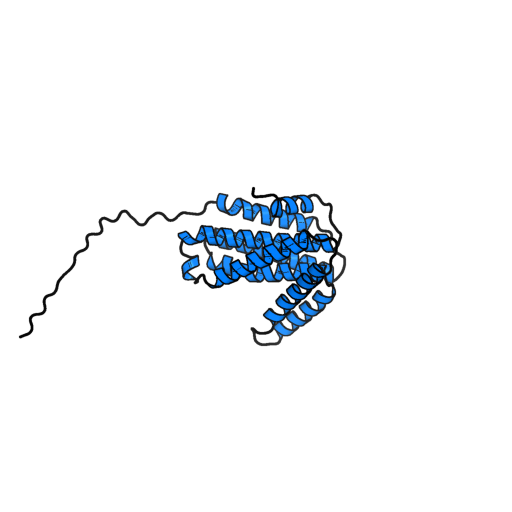31 71 ILE A CA 1
ATOM 570 C C . ILE A 1 71 ? -10.576 -1.650 6.818 1.00 90.31 71 ILE A C 1
ATOM 572 O O . ILE A 1 71 ? -11.123 -1.575 7.923 1.00 90.31 71 ILE A O 1
ATOM 576 N N . ARG A 1 72 ? -10.937 -0.894 5.776 1.00 93.44 72 ARG A N 1
ATOM 577 C CA . ARG A 1 72 ? -12.007 0.104 5.837 1.00 93.44 72 ARG A CA 1
ATOM 578 C C . ARG A 1 72 ? -13.340 -0.544 6.206 1.00 93.44 72 ARG A C 1
ATOM 580 O O . ARG A 1 72 ? -14.028 -0.056 7.102 1.00 93.44 72 ARG A O 1
ATOM 587 N N . ALA A 1 73 ? -13.711 -1.636 5.539 1.00 91.50 73 ALA A N 1
ATOM 588 C CA . ALA A 1 73 ? -14.972 -2.339 5.770 1.00 91.50 73 ALA A CA 1
ATOM 589 C C . ALA A 1 73 ? -15.069 -2.926 7.188 1.00 91.50 73 ALA A C 1
ATOM 591 O O . ALA A 1 73 ? -16.098 -2.787 7.849 1.00 91.50 73 ALA A O 1
ATOM 592 N N . GLU A 1 74 ? -13.989 -3.534 7.677 1.00 88.69 74 GLU A N 1
ATOM 593 C CA . GLU A 1 74 ? -13.903 -4.096 9.025 1.00 88.69 74 GLU A CA 1
ATOM 594 C C . GLU A 1 74 ? -14.022 -3.005 10.099 1.00 88.69 74 GLU A C 1
ATOM 596 O O . GLU A 1 74 ? -14.797 -3.149 11.047 1.00 88.69 74 GLU A O 1
ATOM 601 N N . ALA A 1 75 ? -13.325 -1.878 9.923 1.00 87.38 75 ALA A N 1
ATOM 602 C CA . ALA A 1 75 ? -13.403 -0.736 10.832 1.00 87.38 75 ALA A CA 1
ATOM 603 C C . ALA A 1 75 ? -14.806 -0.103 10.851 1.00 87.38 75 ALA A C 1
ATOM 605 O O . ALA A 1 75 ? -15.353 0.149 11.925 1.00 87.38 75 ALA A O 1
ATOM 606 N N . ALA A 1 76 ? -15.429 0.086 9.682 1.00 87.75 76 ALA A N 1
ATOM 607 C CA . ALA A 1 76 ? -16.792 0.612 9.566 1.00 87.75 76 ALA A CA 1
ATOM 608 C C . ALA A 1 76 ? -17.839 -0.313 10.213 1.00 87.75 76 ALA A C 1
ATOM 610 O O . ALA A 1 76 ? -18.837 0.154 10.757 1.00 87.75 76 ALA A O 1
ATOM 611 N N . ALA A 1 77 ? -17.594 -1.625 10.205 1.00 86.69 77 ALA A N 1
ATOM 612 C CA . ALA A 1 77 ? -18.431 -2.607 10.887 1.00 86.69 77 ALA A CA 1
ATOM 613 C C . ALA A 1 77 ? -18.126 -2.748 12.393 1.00 86.69 77 ALA A C 1
ATOM 615 O O . ALA A 1 77 ? -18.689 -3.623 13.053 1.00 86.69 77 ALA A O 1
ATOM 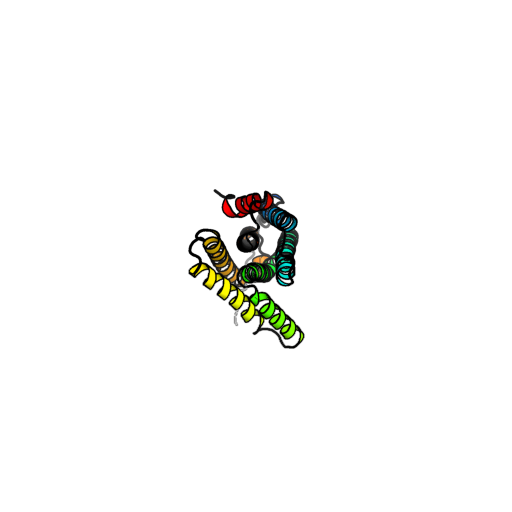616 N N . GLY A 1 78 ? -17.225 -1.925 12.938 1.00 80.94 78 GLY A N 1
ATOM 617 C CA . GLY A 1 78 ? -16.832 -1.946 14.345 1.00 80.94 78 GLY A CA 1
ATOM 618 C C . GLY A 1 78 ? -15.883 -3.084 14.729 1.00 80.94 78 GLY A C 1
ATOM 619 O O . GLY A 1 78 ? -15.612 -3.261 15.912 1.00 80.94 78 GLY A O 1
ATOM 620 N N . ARG A 1 79 ? -15.351 -3.846 13.765 1.00 83.06 79 ARG A N 1
ATOM 621 C CA . ARG A 1 79 ? -14.421 -4.967 13.989 1.00 83.06 79 ARG A CA 1
ATOM 622 C C . ARG A 1 79 ? -12.968 -4.480 13.999 1.00 83.06 79 ARG A C 1
ATOM 624 O O . ARG A 1 79 ? -12.131 -4.907 13.205 1.00 83.06 79 ARG A O 1
ATOM 631 N N . TRP A 1 80 ? -12.658 -3.575 14.926 1.00 80.62 80 TRP A N 1
ATOM 632 C CA . TRP A 1 80 ? -11.375 -2.859 15.005 1.00 80.62 80 TRP A CA 1
ATOM 633 C C . TRP A 1 80 ? -10.162 -3.773 15.155 1.00 80.62 80 TRP A C 1
ATOM 635 O O . TRP A 1 80 ? -9.135 -3.537 14.523 1.00 80.62 80 TRP A O 1
ATOM 645 N N . THR A 1 81 ? -10.289 -4.848 15.936 1.00 77.75 81 THR A N 1
ATOM 646 C CA . THR A 1 81 ? -9.228 -5.858 16.064 1.00 77.75 81 THR A CA 1
ATOM 647 C C . THR A 1 81 ? -8.883 -6.487 14.711 1.00 77.75 81 THR A C 1
ATOM 649 O O . THR A 1 81 ? -7.709 -6.665 14.383 1.00 77.75 81 THR A O 1
ATOM 652 N N . VAL A 1 82 ? -9.905 -6.816 13.915 1.00 81.75 82 VAL A N 1
ATOM 653 C CA . VAL A 1 82 ? -9.719 -7.441 12.600 1.00 81.75 82 VAL A CA 1
ATOM 654 C C . VAL A 1 82 ? -9.076 -6.439 11.649 1.00 81.75 82 VAL A C 1
ATOM 656 O O . VAL A 1 82 ? -8.028 -6.744 11.082 1.00 81.75 82 VAL A O 1
ATOM 659 N N . ALA A 1 83 ? -9.608 -5.216 11.569 1.00 84.50 83 ALA A N 1
ATOM 660 C CA . ALA A 1 83 ? -9.021 -4.135 10.776 1.00 84.50 83 ALA A CA 1
ATOM 661 C C . ALA A 1 83 ? -7.537 -3.899 11.124 1.00 84.50 83 ALA A C 1
ATOM 663 O O . ALA A 1 83 ? -6.688 -3.814 10.239 1.00 84.50 83 ALA A O 1
ATOM 664 N N . ALA A 1 84 ? -7.191 -3.873 12.414 1.00 81.31 84 ALA A N 1
ATOM 665 C CA . ALA A 1 84 ? -5.812 -3.701 12.859 1.00 81.31 84 ALA A CA 1
ATOM 666 C C . ALA A 1 84 ? -4.903 -4.878 12.468 1.00 81.31 84 ALA A C 1
ATOM 668 O O . ALA A 1 84 ? -3.750 -4.665 12.085 1.00 81.31 84 ALA A O 1
ATOM 669 N N . SER A 1 85 ? -5.413 -6.112 12.514 1.00 78.25 85 SER A N 1
ATOM 670 C CA . SER A 1 85 ? -4.646 -7.309 12.141 1.00 78.25 85 SER A CA 1
ATOM 671 C C . SER A 1 85 ? -4.246 -7.337 10.660 1.00 78.25 85 SER A C 1
ATOM 673 O O . SER A 1 85 ? -3.193 -7.874 10.316 1.00 78.25 85 SER A O 1
ATOM 675 N N . LEU A 1 86 ? -5.034 -6.689 9.796 1.00 84.25 86 LEU A N 1
ATOM 676 C CA . LEU A 1 86 ? -4.791 -6.600 8.354 1.00 84.25 86 LEU A CA 1
ATOM 677 C C . LEU A 1 86 ? -3.702 -5.577 7.982 1.00 84.25 86 LEU A C 1
ATOM 679 O O . LEU A 1 86 ? -3.163 -5.630 6.878 1.00 84.25 86 LEU A O 1
ATOM 683 N N . MET A 1 87 ? -3.309 -4.685 8.901 1.00 81.88 87 MET A N 1
ATOM 684 C CA . MET A 1 87 ? -2.287 -3.662 8.632 1.00 81.88 87 MET A CA 1
ATOM 685 C C . MET A 1 87 ? -0.914 -4.240 8.282 1.00 81.88 87 MET A C 1
ATOM 687 O O . MET A 1 87 ? -0.168 -3.630 7.516 1.00 81.88 87 MET A O 1
ATOM 691 N N . ARG A 1 88 ? -0.545 -5.377 8.884 1.00 81.00 88 ARG A N 1
ATOM 692 C CA . ARG A 1 88 ? 0.752 -6.013 8.634 1.00 81.00 88 ARG A CA 1
ATOM 693 C C . ARG A 1 88 ? 0.798 -6.670 7.248 1.00 81.00 88 ARG A C 1
ATOM 695 O O . ARG A 1 88 ? 1.717 -6.330 6.510 1.00 81.00 88 ARG A O 1
ATOM 702 N N . PRO A 1 89 ? -0.168 -7.526 6.863 1.00 83.75 89 PRO A N 1
ATOM 703 C CA . PRO A 1 89 ? -0.263 -8.024 5.493 1.00 83.75 89 PRO A CA 1
ATOM 704 C C . PRO A 1 89 ? -0.262 -6.907 4.442 1.00 83.75 89 PRO A C 1
ATOM 706 O O . PRO A 1 89 ? 0.506 -6.983 3.488 1.00 83.75 89 PRO A O 1
ATOM 709 N N . LEU A 1 90 ? -1.030 -5.828 4.659 1.00 88.44 90 LEU A N 1
ATOM 710 C CA . LEU A 1 90 ? -1.038 -4.655 3.776 1.00 88.44 90 LEU A CA 1
ATOM 711 C C . LEU A 1 90 ? 0.370 -4.056 3.600 1.00 88.44 90 LEU A C 1
ATOM 713 O O . LEU A 1 90 ? 0.790 -3.768 2.482 1.00 88.44 90 LEU A O 1
ATOM 717 N N . GLN A 1 91 ? 1.111 -3.883 4.701 1.00 84.50 91 GLN A N 1
ATOM 718 C CA . GLN A 1 91 ? 2.484 -3.377 4.654 1.00 84.50 91 GLN A CA 1
ATOM 719 C C . GLN A 1 91 ? 3.408 -4.317 3.873 1.00 84.50 91 GLN A C 1
ATOM 721 O O . GLN A 1 91 ? 4.182 -3.852 3.041 1.00 84.50 91 GLN A O 1
ATOM 726 N N . GLU A 1 92 ? 3.341 -5.619 4.147 1.00 85.56 92 GLU A N 1
ATOM 727 C CA . GLU A 1 92 ? 4.190 -6.616 3.492 1.00 85.56 92 GLU A CA 1
ATOM 728 C C . GLU A 1 92 ? 3.962 -6.604 1.972 1.00 85.56 92 GLU A C 1
ATOM 730 O O . GLU A 1 92 ? 4.928 -6.527 1.218 1.00 85.56 92 GLU A O 1
ATOM 735 N N . ARG A 1 93 ? 2.701 -6.571 1.517 1.00 88.12 93 ARG A N 1
ATOM 736 C CA . ARG A 1 93 ? 2.359 -6.483 0.086 1.00 88.12 93 ARG A CA 1
ATOM 737 C C . ARG A 1 93 ? 2.878 -5.206 -0.566 1.00 88.12 93 ARG A C 1
ATOM 739 O O . ARG A 1 93 ? 3.519 -5.283 -1.607 1.00 88.12 93 ARG A O 1
ATOM 746 N N . ALA A 1 94 ? 2.706 -4.061 0.089 1.00 89.06 94 ALA A N 1
ATOM 747 C CA . ALA A 1 94 ? 3.207 -2.790 -0.426 1.00 89.06 94 ALA A CA 1
ATOM 748 C C . ALA A 1 94 ? 4.745 -2.761 -0.544 1.00 89.06 94 ALA A C 1
ATOM 750 O O . ALA A 1 94 ? 5.288 -2.207 -1.500 1.00 89.06 94 ALA A O 1
ATOM 751 N N . GLU A 1 95 ? 5.460 -3.360 0.415 1.00 87.31 95 GLU A N 1
ATOM 752 C CA . GLU A 1 95 ? 6.921 -3.502 0.357 1.00 87.31 95 GLU A CA 1
ATOM 753 C C . GLU A 1 95 ? 7.353 -4.449 -0.778 1.00 87.31 95 GLU A C 1
ATOM 755 O O . GLU A 1 95 ? 8.359 -4.185 -1.436 1.00 87.31 95 GLU A O 1
ATOM 760 N N . TYR A 1 96 ? 6.588 -5.510 -1.054 1.00 90.25 96 TYR A N 1
ATOM 761 C CA . TYR A 1 96 ? 6.865 -6.439 -2.157 1.00 90.25 96 TYR A CA 1
ATOM 762 C C . TYR A 1 96 ? 6.696 -5.779 -3.521 1.00 90.25 96 TYR A C 1
ATOM 764 O O . TYR A 1 96 ? 7.587 -5.912 -4.359 1.00 90.25 96 TYR A O 1
ATOM 772 N N . THR A 1 97 ? 5.609 -5.027 -3.725 1.00 90.81 97 THR A N 1
ATOM 773 C CA . THR A 1 97 ? 5.382 -4.265 -4.961 1.00 90.81 97 THR A CA 1
ATOM 774 C C . THR A 1 97 ? 6.560 -3.336 -5.242 1.00 90.81 97 THR A C 1
ATOM 776 O O . THR A 1 97 ? 7.112 -3.331 -6.339 1.00 90.81 97 THR A O 1
ATOM 779 N N . PHE A 1 98 ? 7.009 -2.576 -4.238 1.00 89.06 98 PHE A N 1
ATOM 780 C CA . PHE A 1 98 ? 8.096 -1.626 -4.450 1.00 89.06 98 PHE A CA 1
ATOM 781 C C . PHE A 1 98 ? 9.454 -2.309 -4.654 1.00 89.06 98 PHE A C 1
ATOM 783 O O . PHE A 1 98 ? 10.214 -1.922 -5.540 1.00 89.06 98 PHE A O 1
ATOM 790 N N . ALA A 1 99 ? 9.752 -3.358 -3.883 1.00 89.50 99 ALA A N 1
ATOM 791 C CA . ALA A 1 99 ? 10.984 -4.120 -4.055 1.00 89.50 99 ALA A CA 1
ATOM 792 C C . ALA A 1 99 ? 11.069 -4.780 -5.438 1.00 89.50 99 ALA A C 1
ATOM 794 O O . ALA A 1 99 ? 12.133 -4.735 -6.049 1.00 89.50 99 ALA A O 1
ATOM 795 N N . ALA A 1 100 ? 9.965 -5.329 -5.953 1.00 90.56 100 ALA A N 1
ATOM 796 C CA . ALA A 1 100 ? 9.918 -5.908 -7.294 1.00 90.56 100 ALA A CA 1
ATOM 797 C C . ALA A 1 100 ? 10.082 -4.875 -8.408 1.00 90.56 100 ALA A C 1
ATOM 799 O O . ALA A 1 100 ? 10.620 -5.214 -9.456 1.00 90.56 100 ALA A O 1
ATOM 800 N N . ALA A 1 101 ? 9.649 -3.628 -8.205 1.00 88.50 101 ALA A N 1
ATOM 801 C CA . ALA A 1 101 ? 9.881 -2.566 -9.181 1.00 88.50 101 ALA A CA 1
ATOM 802 C C . ALA A 1 101 ? 11.369 -2.180 -9.242 1.00 88.50 101 ALA A C 1
ATOM 804 O O . ALA A 1 101 ? 11.888 -1.901 -10.317 1.00 88.50 101 ALA A O 1
ATOM 805 N N . ILE A 1 102 ? 12.058 -2.199 -8.095 1.00 87.31 102 ILE A N 1
ATOM 806 C CA . ILE A 1 102 ? 13.487 -1.868 -7.974 1.00 87.31 102 ILE A CA 1
ATOM 807 C C . ILE A 1 102 ? 14.393 -3.002 -8.477 1.00 87.31 102 ILE A C 1
ATOM 809 O O . ILE A 1 102 ? 15.360 -2.750 -9.192 1.00 87.31 102 ILE A O 1
ATOM 813 N N . ASP A 1 103 ? 14.130 -4.234 -8.042 1.00 89.44 103 ASP A N 1
ATOM 814 C CA . ASP A 1 103 ? 14.949 -5.417 -8.314 1.00 89.44 103 ASP A CA 1
ATOM 815 C C . ASP A 1 103 ? 14.061 -6.506 -8.937 1.00 89.44 103 ASP A C 1
ATOM 817 O O . ASP A 1 103 ? 13.353 -7.207 -8.205 1.00 89.44 103 ASP A O 1
ATOM 821 N N . PRO A 1 104 ? 14.108 -6.696 -10.271 1.00 84.88 104 PRO A N 1
ATOM 822 C CA . PRO A 1 104 ? 13.370 -7.761 -10.948 1.00 84.88 104 PRO A CA 1
ATOM 823 C C . PRO A 1 104 ? 13.641 -9.160 -10.370 1.00 84.88 104 PRO A C 1
ATOM 825 O O . PRO A 1 104 ? 12.748 -10.005 -10.360 1.00 84.88 104 PRO A O 1
ATOM 828 N N . GLY A 1 105 ? 14.836 -9.396 -9.808 1.00 87.50 105 GLY A N 1
ATOM 829 C CA . GLY A 1 105 ? 15.201 -10.656 -9.154 1.00 87.50 105 GLY A CA 1
ATOM 830 C C . GLY A 1 105 ? 14.513 -10.887 -7.803 1.00 87.50 105 GLY A C 1
ATOM 831 O O . GLY A 1 105 ? 14.733 -11.916 -7.162 1.00 87.50 105 GLY A O 1
ATOM 832 N N . PHE A 1 106 ? 13.692 -9.949 -7.322 1.00 89.50 106 PHE A N 1
ATOM 833 C CA . PHE A 1 106 ? 12.849 -10.161 -6.147 1.00 89.50 106 PHE A CA 1
ATOM 834 C C . PHE A 1 106 ? 11.702 -11.144 -6.420 1.00 89.50 106 PHE A C 1
ATOM 836 O O . PHE A 1 106 ? 11.325 -11.880 -5.508 1.00 89.50 106 PHE A O 1
ATOM 843 N N . TYR A 1 107 ? 11.186 -11.204 -7.654 1.00 86.38 107 TYR A N 1
ATOM 844 C CA . TYR A 1 107 ? 10.103 -12.125 -8.012 1.00 86.38 107 TYR A CA 1
ATOM 845 C C . TYR A 1 107 ? 10.494 -13.591 -7.772 1.00 86.38 107 TYR A C 1
ATOM 847 O O . TYR A 1 107 ? 9.764 -14.319 -7.103 1.00 86.38 107 TYR A O 1
ATOM 855 N N . ASP A 1 108 ? 11.693 -13.996 -8.194 1.00 85.56 108 ASP A N 1
ATOM 856 C CA . ASP A 1 108 ? 12.187 -15.364 -7.984 1.00 85.56 108 ASP A CA 1
ATOM 857 C C . ASP A 1 108 ? 12.253 -15.725 -6.490 1.00 85.56 108 ASP A C 1
ATOM 859 O O . ASP A 1 108 ? 11.868 -16.820 -6.079 1.00 85.56 108 ASP A O 1
ATOM 863 N N . LYS A 1 109 ? 12.666 -14.768 -5.647 1.00 84.62 109 LYS A N 1
ATOM 864 C CA . LYS A 1 109 ? 12.713 -14.937 -4.183 1.00 84.62 109 LYS A CA 1
ATOM 865 C C . LYS A 1 109 ? 11.314 -15.051 -3.575 1.00 84.62 109 LYS A C 1
ATOM 867 O O . LYS A 1 109 ? 11.132 -15.759 -2.584 1.00 84.62 109 LYS A O 1
ATOM 872 N N . TYR A 1 110 ? 10.331 -14.342 -4.136 1.00 84.75 110 TYR A N 1
ATOM 873 C CA . TYR A 1 110 ? 8.929 -14.457 -3.738 1.00 84.75 110 TYR A CA 1
ATOM 874 C C . TYR A 1 110 ? 8.368 -15.842 -4.090 1.00 84.75 110 TYR A C 1
ATOM 876 O O . TYR A 1 110 ? 7.750 -16.474 -3.234 1.00 84.75 110 TYR A O 1
ATOM 884 N N . VAL A 1 111 ? 8.622 -16.337 -5.305 1.00 82.06 111 VAL A N 1
ATOM 885 C CA . VAL A 1 111 ? 8.179 -17.670 -5.750 1.00 82.06 111 VAL A CA 1
ATOM 886 C C . VAL A 1 111 ? 8.785 -18.763 -4.870 1.00 82.06 111 VAL A C 1
ATOM 888 O O . VAL A 1 111 ? 8.043 -19.557 -4.296 1.00 82.06 111 VAL A O 1
ATOM 891 N N . GLU A 1 112 ? 10.103 -18.737 -4.647 1.00 81.94 112 GLU A N 1
ATOM 892 C CA . GLU A 1 112 ? 10.783 -19.680 -3.746 1.00 81.94 112 GLU A CA 1
ATOM 893 C C . GLU A 1 112 ? 10.169 -19.655 -2.335 1.00 81.94 112 GLU A C 1
ATOM 895 O O . GLU A 1 112 ? 9.937 -20.689 -1.699 1.00 81.94 112 GLU A O 1
ATOM 900 N N . TYR A 1 113 ? 9.863 -18.461 -1.824 1.00 77.19 113 TYR A N 1
ATOM 901 C CA . TYR A 1 113 ? 9.201 -18.332 -0.537 1.00 77.19 113 TYR A CA 1
ATOM 902 C C . TYR A 1 113 ? 7.813 -18.993 -0.527 1.00 77.19 113 TYR A C 1
ATOM 904 O O . TYR A 1 113 ? 7.525 -19.755 0.400 1.00 77.19 113 TYR A O 1
ATOM 912 N N . MET A 1 114 ? 6.973 -18.733 -1.532 1.00 71.44 114 MET A N 1
ATOM 913 C CA . MET A 1 114 ? 5.615 -19.281 -1.615 1.00 71.44 114 MET A CA 1
ATOM 914 C C . MET A 1 114 ? 5.613 -20.805 -1.763 1.00 71.44 114 MET A C 1
ATOM 916 O O . MET A 1 114 ? 4.884 -21.481 -1.033 1.00 71.44 114 MET A O 1
ATOM 920 N N . ASP A 1 115 ? 6.495 -21.356 -2.596 1.00 67.06 115 ASP A N 1
ATOM 921 C CA . ASP A 1 115 ? 6.660 -22.805 -2.751 1.00 67.06 115 ASP A CA 1
ATOM 922 C C . ASP A 1 115 ? 7.053 -23.459 -1.419 1.00 67.06 115 ASP A C 1
ATOM 924 O O . ASP A 1 115 ? 6.504 -24.482 -1.005 1.00 67.06 115 ASP A O 1
ATOM 928 N N . THR A 1 116 ? 7.940 -22.815 -0.658 1.00 62.34 116 THR A N 1
ATOM 929 C CA . THR A 1 116 ? 8.367 -23.355 0.635 1.00 62.34 116 THR A CA 1
ATOM 930 C C . THR A 1 116 ? 7.361 -23.179 1.780 1.00 62.34 116 THR A C 1
ATOM 932 O O . THR A 1 116 ? 7.535 -23.826 2.820 1.00 62.34 116 THR A O 1
ATOM 935 N N . GLN A 1 117 ? 6.335 -22.328 1.628 1.00 59.38 117 GLN A N 1
ATOM 936 C CA . GLN A 1 117 ? 5.195 -22.224 2.554 1.00 59.38 117 GLN A CA 1
ATOM 937 C C . GLN A 1 117 ? 4.190 -23.361 2.353 1.00 59.38 117 GLN A C 1
ATOM 939 O O . GLN A 1 117 ? 3.621 -23.840 3.332 1.00 59.38 117 GLN A O 1
ATOM 944 N N . ILE A 1 118 ? 4.001 -23.815 1.110 1.00 54.66 118 ILE A N 1
ATOM 945 C CA . ILE A 1 118 ? 3.161 -24.980 0.796 1.00 54.66 118 ILE A CA 1
ATOM 946 C C . ILE A 1 118 ? 3.754 -26.247 1.436 1.00 54.66 118 ILE A C 1
ATOM 948 O O . ILE A 1 118 ? 3.013 -27.149 1.824 1.00 54.66 118 ILE A O 1
ATOM 952 N N . GLU A 1 119 ? 5.078 -26.292 1.619 1.00 46.69 119 GLU A N 1
ATOM 953 C CA . GLU A 1 119 ? 5.761 -27.499 2.079 1.00 46.69 119 GLU A CA 1
ATOM 954 C C . GLU A 1 119 ? 6.077 -27.603 3.587 1.00 46.69 119 GLU A C 1
ATOM 956 O O . GLU A 1 119 ? 6.225 -28.738 4.044 1.00 46.69 119 GLU A O 1
ATOM 961 N N . LYS A 1 120 ? 6.208 -26.533 4.404 1.00 41.28 120 LYS A N 1
ATOM 962 C CA . LYS A 1 120 ? 6.660 -26.688 5.819 1.00 41.28 120 LYS A CA 1
ATOM 963 C C . LYS A 1 120 ? 6.167 -25.654 6.845 1.00 41.28 120 LYS A C 1
ATOM 965 O O . LYS A 1 120 ? 6.032 -24.467 6.571 1.00 41.28 120 LYS A O 1
ATOM 970 N N . GLU A 1 121 ? 6.024 -26.168 8.072 1.00 45.94 121 GLU A N 1
ATOM 971 C CA . GLU A 1 121 ? 5.705 -25.546 9.366 1.00 45.94 121 GLU A CA 1
ATOM 972 C C . GLU A 1 121 ? 6.149 -24.076 9.570 1.00 45.94 121 GLU A C 1
ATOM 974 O O . GLU A 1 121 ? 7.261 -23.645 9.258 1.00 45.94 121 GLU A O 1
ATOM 979 N N . PHE A 1 122 ? 5.219 -23.316 10.151 1.00 45.06 122 PHE A N 1
ATOM 980 C CA . PHE A 1 122 ? 5.072 -21.861 10.133 1.00 45.06 122 PHE A CA 1
ATOM 981 C C . PHE A 1 122 ? 5.920 -21.153 11.208 1.00 45.06 122 PHE A C 1
ATOM 983 O O . PHE A 1 122 ? 5.792 -21.487 12.383 1.00 45.06 122 PHE A O 1
ATOM 990 N N . THR A 1 123 ? 6.750 -20.163 10.825 1.00 46.59 123 THR A N 1
ATOM 991 C CA . THR A 1 123 ? 7.018 -18.863 11.522 1.00 46.59 123 THR A CA 1
ATOM 992 C C . THR A 1 123 ? 8.356 -18.208 11.136 1.00 46.59 123 THR A C 1
ATOM 994 O O . THR A 1 123 ? 8.439 -16.982 11.113 1.00 46.59 123 THR A O 1
ATOM 997 N N . ALA A 1 124 ? 9.403 -18.969 10.789 1.00 44.38 124 ALA A N 1
ATOM 998 C CA . ALA A 1 124 ? 10.742 -18.397 10.557 1.00 44.38 124 ALA A CA 1
ATOM 999 C C . ALA A 1 124 ? 10.954 -17.790 9.152 1.00 44.38 124 ALA A C 1
ATOM 1001 O O . ALA A 1 124 ? 11.786 -16.898 8.989 1.00 44.38 124 ALA A O 1
ATOM 1002 N N . LYS A 1 125 ? 10.204 -18.241 8.135 1.00 47.16 125 LYS A N 1
ATOM 1003 C CA . LYS A 1 125 ? 10.442 -17.855 6.731 1.00 47.16 125 LYS A CA 1
ATOM 1004 C C . LYS A 1 125 ? 9.771 -16.540 6.306 1.00 47.16 125 LYS A C 1
ATOM 1006 O O . LYS A 1 125 ? 10.373 -15.820 5.517 1.00 47.16 125 LYS A O 1
ATOM 1011 N N . SER A 1 126 ? 8.592 -16.174 6.837 1.00 50.25 126 SER A N 1
ATOM 1012 C CA . SER A 1 126 ? 7.890 -14.938 6.405 1.00 50.25 126 SER A CA 1
ATOM 1013 C C . SER A 1 126 ? 8.667 -13.669 6.752 1.00 50.25 126 SER A C 1
ATOM 1015 O O . SER A 1 126 ? 8.675 -12.696 6.000 1.00 50.25 126 SER A O 1
ATOM 1017 N N . ARG A 1 127 ? 9.412 -13.718 7.864 1.00 57.66 127 ARG A N 1
ATOM 1018 C CA . ARG A 1 127 ? 10.318 -12.647 8.279 1.00 57.66 127 ARG A CA 1
ATOM 1019 C C . ARG A 1 127 ? 11.463 -12.446 7.283 1.00 57.66 127 ARG A C 1
ATOM 1021 O O . ARG A 1 127 ? 11.966 -11.342 7.183 1.00 57.66 127 ARG A O 1
ATOM 1028 N N . ASN A 1 128 ? 11.863 -13.469 6.531 1.00 73.94 128 ASN A N 1
ATOM 1029 C CA . ASN A 1 128 ? 13.008 -13.372 5.628 1.00 73.94 128 ASN A CA 1
ATOM 1030 C C . ASN A 1 128 ? 12.669 -12.619 4.326 1.00 73.94 128 ASN A C 1
ATOM 1032 O O . ASN A 1 128 ? 13.466 -11.812 3.849 1.00 73.94 128 ASN A O 1
ATOM 1036 N N . LEU A 1 129 ? 11.463 -12.818 3.779 1.00 82.44 129 LEU A N 1
ATOM 1037 C CA . LEU A 1 129 ? 11.063 -12.178 2.521 1.00 82.44 129 LEU A CA 1
ATOM 1038 C C . LEU A 1 129 ? 10.809 -10.671 2.686 1.00 82.44 129 LEU A C 1
ATOM 1040 O O . LEU A 1 129 ? 11.292 -9.872 1.887 1.00 82.44 129 LEU A O 1
ATOM 1044 N N . VAL A 1 130 ? 10.117 -10.271 3.758 1.00 81.56 130 VAL A N 1
ATOM 1045 C CA . VAL A 1 130 ? 9.897 -8.848 4.078 1.00 81.56 130 VAL A CA 1
ATOM 1046 C C . VAL A 1 130 ? 11.205 -8.116 4.381 1.00 81.56 130 VAL A C 1
ATOM 1048 O O . VAL A 1 130 ? 11.432 -7.020 3.879 1.00 81.56 130 VAL A O 1
ATOM 1051 N N . GLU A 1 131 ? 12.133 -8.740 5.109 1.00 83.25 131 GLU A N 1
ATOM 1052 C CA . GLU A 1 131 ? 13.451 -8.146 5.359 1.00 83.25 131 GLU A CA 1
ATOM 1053 C C . GLU A 1 131 ? 14.298 -8.060 4.080 1.00 83.25 131 GLU A C 1
ATOM 1055 O O . GLU A 1 131 ? 15.037 -7.093 3.895 1.00 83.25 131 GLU A O 1
ATOM 1060 N N . THR A 1 132 ? 14.141 -9.005 3.149 1.00 87.62 132 THR A N 1
ATOM 1061 C CA . THR A 1 132 ? 14.767 -8.922 1.821 1.00 87.62 132 THR A CA 1
ATOM 1062 C C . THR A 1 132 ? 14.226 -7.736 1.023 1.00 87.62 132 THR A C 1
ATOM 1064 O O . THR A 1 132 ? 15.020 -6.946 0.508 1.00 87.62 132 THR A O 1
ATOM 1067 N N . ALA A 1 133 ? 12.900 -7.566 0.971 1.00 87.56 133 ALA A N 1
ATOM 1068 C CA . ALA A 1 133 ? 12.255 -6.428 0.313 1.00 87.56 133 ALA A CA 1
ATOM 1069 C C . ALA A 1 133 ? 12.754 -5.094 0.896 1.00 87.56 133 ALA A C 1
ATOM 1071 O O . ALA A 1 133 ? 13.217 -4.213 0.170 1.00 87.56 133 ALA A O 1
ATOM 1072 N N . ARG A 1 134 ? 12.780 -4.982 2.230 1.00 83.81 134 ARG A N 1
ATOM 1073 C CA . ARG A 1 134 ? 13.337 -3.818 2.940 1.00 83.81 134 ARG A CA 1
ATOM 1074 C C . ARG A 1 134 ? 14.805 -3.592 2.631 1.00 83.81 134 ARG A C 1
ATOM 1076 O O . ARG A 1 134 ? 15.218 -2.447 2.477 1.00 83.81 134 ARG A O 1
ATOM 1083 N N . GLY A 1 135 ? 15.604 -4.653 2.558 1.00 83.69 135 GLY A N 1
ATOM 1084 C CA . GLY A 1 135 ? 17.019 -4.583 2.210 1.00 83.69 135 GLY A CA 1
ATOM 1085 C C . GLY A 1 135 ? 17.245 -3.984 0.822 1.00 83.69 135 GLY A C 1
ATOM 1086 O O . GLY A 1 135 ? 18.112 -3.121 0.674 1.00 83.69 135 GLY A O 1
ATOM 1087 N N . ILE A 1 136 ? 16.436 -4.389 -0.161 1.00 87.62 136 ILE A N 1
ATOM 1088 C CA . ILE A 1 136 ? 16.444 -3.847 -1.529 1.00 87.62 136 ILE A CA 1
ATOM 1089 C C . ILE A 1 136 ? 16.086 -2.358 -1.509 1.00 87.62 136 ILE A C 1
ATOM 1091 O O . ILE A 1 136 ? 16.896 -1.533 -1.933 1.00 87.62 136 ILE A O 1
ATOM 1095 N N . ILE A 1 137 ? 14.938 -2.001 -0.923 1.00 83.94 137 ILE A N 1
ATOM 1096 C CA . ILE A 1 137 ? 14.460 -0.610 -0.832 1.00 83.94 137 ILE A CA 1
ATOM 1097 C C . ILE A 1 137 ? 15.493 0.279 -0.119 1.00 83.94 137 ILE A C 1
ATOM 1099 O O . ILE A 1 137 ? 15.816 1.386 -0.559 1.00 83.94 137 ILE A O 1
ATOM 1103 N N . ASN A 1 138 ? 16.063 -0.210 0.984 1.00 80.69 138 ASN A N 1
ATOM 1104 C CA . ASN A 1 138 ? 17.058 0.524 1.755 1.00 80.69 138 ASN A CA 1
ATOM 1105 C C . ASN A 1 138 ? 18.388 0.679 1.024 1.00 80.69 138 ASN A C 1
ATOM 1107 O O . ASN A 1 138 ? 19.045 1.697 1.227 1.00 80.69 138 ASN A O 1
ATOM 1111 N N . ARG A 1 139 ? 18.809 -0.298 0.220 1.00 82.94 139 ARG A N 1
ATOM 1112 C CA . ARG A 1 139 ? 20.028 -0.192 -0.586 1.00 82.94 139 ARG A CA 1
ATOM 1113 C C . ARG A 1 139 ? 19.833 0.810 -1.716 1.00 82.94 139 ARG A C 1
ATOM 1115 O O . ARG A 1 139 ? 20.571 1.787 -1.774 1.00 82.94 139 ARG A O 1
ATOM 1122 N N . TRP A 1 140 ? 18.781 0.623 -2.509 1.00 80.69 140 TRP A N 1
ATOM 1123 C CA . TRP A 1 140 ? 18.453 1.499 -3.629 1.00 80.69 140 TRP A CA 1
ATOM 1124 C C . TRP A 1 140 ? 18.365 2.960 -3.194 1.00 80.69 140 TRP A C 1
ATOM 1126 O O . TRP A 1 140 ? 19.021 3.830 -3.756 1.00 80.69 140 TRP A O 1
ATOM 1136 N N . GLY A 1 141 ? 17.691 3.219 -2.074 1.00 73.12 141 GLY A N 1
ATOM 1137 C CA . GLY A 1 141 ? 17.578 4.566 -1.540 1.00 73.12 141 GLY A CA 1
ATOM 1138 C C . GLY A 1 141 ? 18.854 5.196 -0.964 1.00 73.12 141 GLY A C 1
ATOM 1139 O O . GLY A 1 141 ? 18.790 6.304 -0.439 1.00 73.12 141 GLY A O 1
ATOM 1140 N N . LYS A 1 142 ? 19.977 4.474 -0.880 1.00 74.94 142 LYS A N 1
ATOM 1141 C CA . LYS A 1 142 ? 21.300 5.047 -0.552 1.00 74.94 142 LYS A CA 1
ATOM 1142 C C . LYS A 1 142 ? 22.112 5.341 -1.813 1.00 74.94 142 LYS A C 1
ATOM 1144 O O . LYS A 1 142 ? 23.001 6.179 -1.760 1.00 74.94 142 LYS A O 1
ATOM 1149 N N . GLU A 1 143 ? 21.834 4.613 -2.889 1.00 73.81 143 GLU A N 1
ATOM 1150 C CA . GLU A 1 143 ? 22.623 4.593 -4.124 1.00 73.81 143 GLU A CA 1
ATOM 1151 C C . GLU A 1 143 ? 22.037 5.509 -5.207 1.00 73.81 143 GLU A C 1
ATOM 1153 O O . GLU A 1 143 ? 22.731 5.875 -6.149 1.00 73.81 143 GLU A O 1
ATOM 1158 N N . SER A 1 144 ? 20.770 5.905 -5.086 1.00 64.81 144 SER A N 1
ATOM 1159 C CA . SER A 1 144 ? 20.100 6.725 -6.088 1.00 64.81 144 SER A CA 1
ATOM 1160 C C . SER A 1 144 ? 20.392 8.230 -5.934 1.00 64.81 144 SER A C 1
ATOM 1162 O O . SER A 1 144 ? 19.900 8.857 -4.996 1.00 64.81 144 SER A O 1
ATOM 1164 N N . GLU A 1 145 ? 21.119 8.832 -6.883 1.00 53.72 145 GLU A N 1
ATOM 1165 C CA . GLU A 1 145 ? 21.528 10.257 -6.864 1.00 53.72 145 GLU A CA 1
ATOM 1166 C C . GLU A 1 145 ? 20.420 11.275 -7.244 1.00 53.72 145 GLU A C 1
ATOM 1168 O O . GLU A 1 145 ? 20.685 12.470 -7.331 1.00 53.72 145 GLU A O 1
ATOM 1173 N N . GLY A 1 146 ? 19.167 10.847 -7.449 1.00 50.66 146 GLY A N 1
ATOM 1174 C CA . GLY A 1 146 ? 18.075 11.715 -7.933 1.00 50.66 146 GLY A CA 1
ATOM 1175 C C . GLY A 1 146 ? 16.735 11.584 -7.203 1.00 50.66 146 GLY A C 1
ATOM 1176 O O . GLY A 1 146 ? 15.699 11.896 -7.784 1.00 50.66 146 GLY A O 1
ATOM 1177 N N . ILE A 1 147 ? 16.712 11.061 -5.970 1.00 48.75 147 ILE A N 1
ATOM 1178 C CA . ILE A 1 147 ? 15.474 10.529 -5.358 1.00 48.75 147 ILE A CA 1
ATOM 1179 C C . ILE A 1 147 ? 15.255 11.037 -3.929 1.00 48.75 147 ILE A C 1
ATOM 1181 O O . ILE A 1 147 ? 14.899 10.291 -3.015 1.00 48.75 147 ILE A O 1
ATOM 1185 N N . ASP A 1 148 ? 15.417 12.343 -3.733 1.00 51.03 148 ASP A N 1
ATOM 1186 C CA . ASP A 1 148 ? 15.209 12.975 -2.424 1.00 51.03 148 ASP A CA 1
ATOM 1187 C C . ASP A 1 148 ? 13.743 12.921 -1.943 1.00 51.03 148 ASP A C 1
ATOM 1189 O O . ASP A 1 148 ? 13.475 13.029 -0.747 1.00 51.03 148 ASP A O 1
ATOM 1193 N N . GLY A 1 149 ? 12.780 12.677 -2.842 1.00 53.34 149 GLY A N 1
ATOM 1194 C CA . GLY A 1 149 ? 11.358 12.542 -2.510 1.00 53.34 149 GLY A CA 1
ATOM 1195 C C . GLY A 1 149 ? 10.939 11.112 -2.160 1.00 53.34 149 GLY A C 1
ATOM 1196 O O . GLY A 1 149 ? 10.662 10.801 -1.005 1.00 53.34 149 GLY A O 1
ATOM 1197 N N . TYR A 1 150 ? 10.871 10.221 -3.153 1.00 50.59 150 TYR A N 1
ATOM 1198 C CA . TYR A 1 150 ? 10.135 8.947 -3.057 1.00 50.59 150 TYR A CA 1
ATOM 1199 C C . TYR A 1 150 ? 10.722 7.934 -2.066 1.00 50.59 150 TYR A C 1
ATOM 1201 O O . TYR A 1 150 ? 9.986 7.260 -1.347 1.00 50.59 150 TYR A O 1
ATOM 1209 N N . VAL A 1 151 ? 12.050 7.862 -1.965 1.00 52.00 151 VAL A N 1
ATOM 1210 C CA . VAL A 1 151 ? 12.752 7.023 -0.980 1.00 52.00 151 VAL A CA 1
ATOM 1211 C C . VAL A 1 151 ? 12.594 7.588 0.421 1.00 52.00 151 VAL A C 1
ATOM 1213 O O . VAL A 1 151 ? 12.336 6.838 1.359 1.00 52.00 151 VAL A O 1
ATOM 1216 N N . SER A 1 152 ? 12.763 8.904 0.574 1.00 54.66 152 SER A N 1
ATOM 1217 C CA . SER A 1 152 ? 12.570 9.602 1.848 1.00 54.66 152 SER A CA 1
ATOM 1218 C C . SER A 1 152 ? 11.145 9.399 2.361 1.00 54.66 152 SER A C 1
ATOM 1220 O O . SER A 1 152 ? 10.938 9.112 3.537 1.00 54.66 152 SER A O 1
ATOM 1222 N N . ILE A 1 153 ? 10.174 9.432 1.452 1.00 50.78 153 ILE A N 1
ATOM 1223 C CA . ILE A 1 153 ? 8.755 9.179 1.678 1.00 50.78 153 ILE A CA 1
ATOM 1224 C C . ILE A 1 153 ? 8.488 7.722 2.072 1.00 50.78 153 ILE A C 1
ATOM 1226 O O . ILE A 1 153 ? 7.905 7.490 3.127 1.00 50.78 153 ILE A O 1
ATOM 1230 N N . SER A 1 154 ? 8.947 6.740 1.286 1.00 52.16 154 SER A N 1
ATOM 1231 C CA . SER A 1 154 ? 8.769 5.317 1.607 1.00 52.16 154 SER A CA 1
ATOM 1232 C C . SER A 1 154 ? 9.435 4.981 2.944 1.00 52.16 154 SER A C 1
ATOM 1234 O O . SER A 1 154 ? 8.835 4.334 3.797 1.00 52.16 154 SER A O 1
ATOM 1236 N N . ARG A 1 155 ? 10.636 5.514 3.211 1.00 56.97 155 ARG A N 1
ATOM 1237 C CA . ARG A 1 155 ? 11.340 5.346 4.493 1.00 56.97 155 ARG A CA 1
ATOM 1238 C C . ARG A 1 155 ? 10.652 6.059 5.657 1.00 56.97 155 ARG A C 1
ATOM 1240 O O . ARG A 1 155 ? 10.577 5.478 6.735 1.00 56.97 155 ARG A O 1
ATOM 1247 N N . SER A 1 156 ? 10.138 7.274 5.468 1.00 54.53 156 SER A N 1
ATOM 1248 C CA . SER A 1 156 ? 9.414 8.020 6.509 1.00 54.53 156 SER A CA 1
ATOM 1249 C C . SER A 1 156 ? 8.090 7.342 6.851 1.00 54.53 156 SER A C 1
ATOM 1251 O O . SER A 1 156 ? 7.785 7.150 8.027 1.00 54.53 156 SER A O 1
ATOM 1253 N N . LEU A 1 157 ? 7.343 6.893 5.841 1.00 52.31 157 LEU A N 1
ATOM 1254 C CA . LEU A 1 157 ? 6.069 6.193 6.009 1.00 52.31 157 LEU A CA 1
ATOM 1255 C C . LEU A 1 157 ? 6.265 4.768 6.549 1.00 52.31 157 LEU A C 1
ATOM 1257 O O . LEU A 1 157 ? 5.475 4.330 7.383 1.00 52.31 157 LEU A O 1
ATOM 1261 N N . ASN A 1 158 ? 7.353 4.078 6.187 1.00 56.00 158 ASN A N 1
ATOM 1262 C CA . ASN A 1 158 ? 7.727 2.790 6.781 1.00 56.00 158 ASN A CA 1
ATOM 1263 C C . ASN A 1 158 ? 8.224 2.932 8.223 1.00 56.00 158 ASN A C 1
ATOM 1265 O O . ASN A 1 158 ? 7.895 2.087 9.051 1.00 56.00 158 ASN A O 1
ATOM 1269 N N . LYS A 1 159 ? 8.969 3.994 8.560 1.00 56.19 159 LYS A N 1
ATOM 1270 C CA . LYS A 1 159 ? 9.384 4.281 9.941 1.00 56.19 159 LYS A CA 1
ATOM 1271 C C . LYS A 1 159 ? 8.168 4.553 10.826 1.00 56.19 159 LYS A C 1
ATOM 1273 O O . LYS A 1 159 ? 7.982 3.857 11.819 1.00 56.19 159 LYS A O 1
ATOM 1278 N N . ILE A 1 160 ? 7.300 5.479 10.413 1.00 49.19 160 ILE A N 1
ATOM 1279 C CA . ILE A 1 160 ? 6.056 5.813 11.124 1.00 49.19 160 ILE A CA 1
ATOM 1280 C C . ILE A 1 160 ? 5.136 4.590 11.199 1.00 49.19 160 ILE A C 1
ATOM 1282 O O . ILE A 1 160 ? 4.572 4.300 12.248 1.00 49.19 160 ILE A O 1
ATOM 1286 N N . GLY A 1 161 ? 5.011 3.834 10.107 1.00 46.84 161 GLY A N 1
ATOM 1287 C CA . GLY A 1 161 ? 4.194 2.628 10.040 1.00 46.84 161 GLY A CA 1
ATOM 1288 C C . GLY A 1 161 ? 4.726 1.483 10.905 1.00 46.84 161 GLY A C 1
ATOM 1289 O O . GLY A 1 161 ? 3.948 0.802 11.566 1.00 46.84 161 GLY A O 1
ATOM 1290 N N . SER A 1 162 ? 6.042 1.267 10.954 1.00 49.75 162 SER A N 1
ATOM 1291 C CA . SER A 1 162 ? 6.666 0.253 11.811 1.00 49.75 162 SER A CA 1
ATOM 1292 C C . SER A 1 162 ? 6.575 0.638 13.287 1.00 49.75 162 SER A C 1
ATOM 1294 O O . SER A 1 162 ? 6.230 -0.209 14.106 1.00 49.75 162 SER A O 1
ATOM 1296 N N . GLU A 1 163 ? 6.816 1.907 13.632 1.00 48.09 163 GLU A N 1
ATOM 1297 C CA . GLU A 1 163 ? 6.597 2.441 14.984 1.00 48.09 163 GLU A CA 1
ATOM 1298 C C . GLU A 1 163 ? 5.122 2.277 15.386 1.00 48.09 163 GLU A C 1
ATOM 1300 O O . GLU A 1 163 ? 4.825 1.716 16.441 1.00 48.09 163 GLU A O 1
ATOM 1305 N N . ALA A 1 164 ? 4.186 2.632 14.501 1.00 48.44 164 ALA A N 1
ATOM 1306 C CA . ALA A 1 164 ? 2.756 2.423 14.701 1.00 48.44 164 ALA A CA 1
ATOM 1307 C C . ALA A 1 164 ? 2.396 0.938 14.865 1.00 48.44 164 ALA A C 1
ATOM 1309 O O . ALA A 1 164 ? 1.561 0.629 15.704 1.00 48.44 164 ALA A O 1
ATOM 1310 N N . LEU A 1 165 ? 3.030 0.006 14.141 1.00 52.16 165 LEU A N 1
ATOM 1311 C CA . LEU A 1 165 ? 2.809 -1.433 14.324 1.00 52.16 165 LEU A CA 1
ATOM 1312 C C . LEU A 1 165 ? 3.353 -1.925 15.668 1.00 52.16 165 LEU A C 1
ATOM 1314 O O . LEU A 1 165 ? 2.691 -2.705 16.338 1.00 52.16 165 LEU A O 1
ATOM 1318 N N . HIS A 1 166 ? 4.535 -1.467 16.083 1.00 51.09 166 HIS A N 1
ATOM 1319 C CA . HIS A 1 166 ? 5.099 -1.804 17.390 1.00 51.09 166 HIS A CA 1
ATOM 1320 C C . HIS A 1 166 ? 4.220 -1.288 18.534 1.00 51.09 166 HIS A C 1
ATOM 1322 O O . HIS A 1 166 ? 4.025 -1.998 19.519 1.00 51.09 166 HIS A O 1
ATOM 1328 N N . HIS A 1 167 ? 3.624 -0.105 18.375 1.00 46.88 167 HIS A N 1
ATOM 1329 C CA . HIS A 1 167 ? 2.638 0.425 19.314 1.00 46.88 167 HIS A CA 1
ATOM 1330 C C . HIS A 1 167 ? 1.268 -0.275 19.196 1.00 46.88 167 HIS A C 1
ATOM 1332 O O . HIS A 1 167 ? 0.641 -0.519 20.222 1.00 46.88 167 HIS A O 1
ATOM 1338 N N . ALA A 1 168 ? 0.838 -0.690 17.994 1.00 45.00 168 ALA A N 1
ATOM 1339 C CA . ALA A 1 168 ? -0.384 -1.472 17.744 1.00 45.00 168 ALA A CA 1
ATOM 1340 C C . ALA A 1 168 ? -0.312 -2.886 18.329 1.00 45.00 168 ALA A C 1
ATOM 1342 O O . ALA A 1 168 ? -1.299 -3.390 18.843 1.00 45.00 168 ALA A O 1
ATOM 1343 N N . VAL A 1 169 ? 0.858 -3.527 18.286 1.00 47.12 169 VAL A N 1
ATOM 1344 C CA . VAL A 1 169 ? 1.109 -4.832 18.921 1.00 47.12 169 VAL A CA 1
ATOM 1345 C C . VAL A 1 169 ? 1.045 -4.718 20.454 1.00 47.12 169 VAL A C 1
ATOM 1347 O O . VAL A 1 169 ? 0.806 -5.712 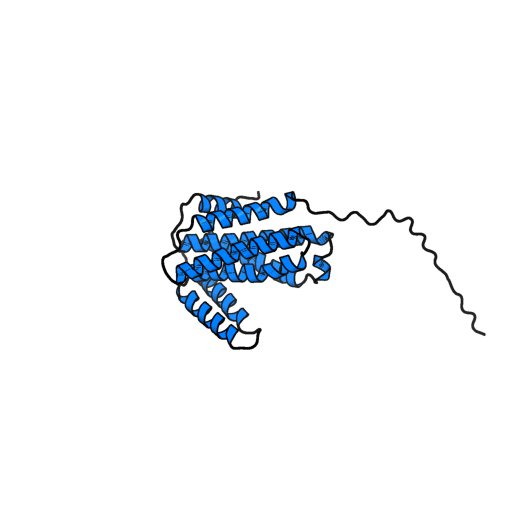21.133 1.00 47.12 169 VAL A O 1
ATOM 1350 N N . GLY A 1 170 ? 1.184 -3.503 20.999 1.00 43.47 170 GLY A N 1
ATOM 1351 C CA . GLY A 1 170 ? 0.905 -3.182 22.400 1.00 43.47 170 GLY A CA 1
ATOM 1352 C C . GLY A 1 170 ? -0.574 -2.920 22.721 1.00 43.47 170 GLY A C 1
ATOM 1353 O O . GLY A 1 170 ? -0.918 -2.848 23.900 1.00 43.47 170 GLY A O 1
ATOM 1354 N N . PHE A 1 171 ? -1.458 -2.805 21.722 1.00 48.50 171 PHE A N 1
ATOM 1355 C CA . PHE A 1 171 ? -2.901 -2.814 21.959 1.00 48.50 171 PHE A CA 1
ATOM 1356 C C . PHE A 1 171 ? -3.331 -4.262 22.185 1.00 48.50 171 PHE A C 1
ATOM 1358 O O . PHE A 1 171 ? -3.351 -5.078 21.263 1.00 48.50 171 PHE A O 1
ATOM 1365 N N . SER A 1 172 ? -3.689 -4.599 23.425 1.00 49.69 172 SER A N 1
ATOM 1366 C CA . SER A 1 172 ? -4.414 -5.840 23.673 1.00 49.69 172 SER A CA 1
ATOM 1367 C C . SER A 1 172 ? -5.698 -5.839 22.835 1.00 49.69 172 SER A C 1
ATOM 1369 O O . SER A 1 172 ? -6.277 -4.787 22.556 1.00 49.69 172 SER A O 1
ATOM 1371 N N . ARG A 1 173 ? -6.175 -7.026 22.450 1.00 53.38 173 ARG A N 1
ATOM 1372 C CA . ARG A 1 173 ? -7.478 -7.223 21.787 1.00 53.38 173 ARG 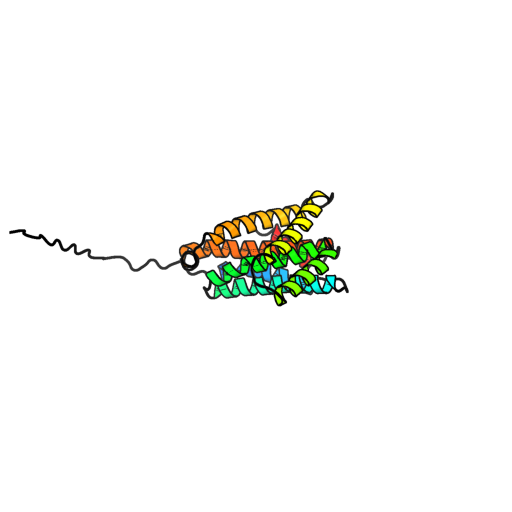A CA 1
ATOM 1373 C C . ARG A 1 173 ? -8.619 -6.475 22.496 1.00 53.38 173 ARG A C 1
ATOM 1375 O O . ARG A 1 173 ? -9.567 -6.051 21.857 1.00 53.38 173 ARG A O 1
ATOM 1382 N N . GLU A 1 174 ? -8.494 -6.282 23.806 1.00 53.94 174 GLU A N 1
ATOM 1383 C CA . GLU A 1 174 ? -9.437 -5.543 24.647 1.00 53.94 174 GLU A CA 1
ATOM 1384 C C . GLU A 1 174 ? -9.381 -4.031 24.392 1.00 53.94 174 GLU A C 1
ATOM 1386 O O . GLU A 1 174 ? -10.421 -3.387 24.325 1.00 53.94 174 GLU A O 1
ATOM 1391 N N . ALA A 1 175 ? -8.190 -3.463 24.178 1.00 52.31 175 ALA A N 1
ATOM 1392 C CA . ALA A 1 175 ? -8.003 -2.033 23.954 1.00 52.31 175 ALA A CA 1
ATOM 1393 C C . ALA A 1 175 ? -8.529 -1.551 22.593 1.00 52.31 175 ALA A C 1
ATOM 1395 O O . ALA A 1 175 ? -8.840 -0.371 22.462 1.00 52.31 175 ALA A O 1
ATOM 1396 N N . ALA A 1 176 ? -8.661 -2.437 21.598 1.00 55.31 176 ALA A N 1
ATOM 1397 C CA . ALA A 1 176 ? -9.266 -2.113 20.302 1.00 55.31 176 ALA A CA 1
ATOM 1398 C C . ALA A 1 176 ? -10.804 -2.025 20.345 1.00 55.31 176 ALA A C 1
ATOM 1400 O O . ALA A 1 176 ? -11.412 -1.384 19.490 1.00 55.31 176 ALA A O 1
ATOM 1401 N N . GLU A 1 177 ? -11.431 -2.634 21.354 1.00 63.72 177 GLU A N 1
ATOM 1402 C CA . GLU A 1 177 ? -12.887 -2.622 21.532 1.00 63.72 177 GLU A CA 1
ATOM 1403 C C . GLU A 1 177 ? -13.368 -1.419 22.371 1.00 63.72 177 GLU A C 1
ATOM 1405 O O . GLU A 1 177 ? -14.543 -1.038 22.296 1.00 63.72 177 GLU A O 1
ATOM 1410 N N . ILE A 1 178 ? -12.453 -0.773 23.110 1.00 67.94 178 ILE A N 1
ATOM 1411 C CA . ILE A 1 178 ? -12.681 0.467 23.872 1.00 67.94 178 ILE A CA 1
ATOM 1412 C C . ILE A 1 178 ? -13.013 1.604 22.895 1.00 67.94 178 ILE A C 1
ATOM 1414 O O . ILE A 1 178 ? -12.276 1.862 21.949 1.00 67.94 178 ILE A O 1
ATOM 1418 N N . ALA A 1 179 ? -14.130 2.306 23.088 1.00 69.12 179 ALA A N 1
ATOM 1419 C CA . ALA A 1 179 ? -14.567 3.302 22.109 1.00 69.12 179 ALA A CA 1
ATOM 1420 C C . ALA A 1 179 ? -13.665 4.544 22.061 1.00 69.12 179 ALA A C 1
ATOM 1422 O O . ALA A 1 179 ? -13.490 5.144 21.003 1.00 69.12 179 ALA A O 1
ATOM 1423 N N . GLU A 1 180 ? -13.041 4.879 23.183 1.00 70.62 180 GLU A N 1
ATOM 1424 C CA . GLU A 1 180 ? -12.120 5.996 23.357 1.00 70.62 180 GLU A CA 1
ATOM 1425 C C . GLU A 1 180 ? -10.826 5.836 22.544 1.00 70.62 180 GLU A C 1
ATOM 1427 O O . GLU A 1 180 ? -10.183 6.830 22.209 1.00 70.62 180 GLU A O 1
ATOM 1432 N N . THR A 1 181 ? -10.439 4.607 22.185 1.00 72.25 181 THR A N 1
ATOM 1433 C CA . THR A 1 181 ? -9.222 4.336 21.400 1.00 72.25 181 THR A CA 1
ATOM 1434 C C . THR A 1 181 ? -9.481 4.314 19.892 1.00 72.25 181 THR A C 1
ATOM 1436 O O . THR A 1 181 ? -8.538 4.469 19.108 1.00 72.25 181 THR A O 1
ATOM 1439 N N . ARG A 1 182 ? -10.745 4.189 19.460 1.00 77.75 182 ARG A N 1
ATOM 1440 C CA . ARG A 1 182 ? -11.139 4.071 18.042 1.00 77.75 182 ARG A CA 1
ATOM 1441 C C . ARG A 1 182 ? -10.649 5.225 17.163 1.00 77.75 182 ARG A C 1
ATOM 1443 O O . ARG A 1 182 ? -10.140 4.928 16.085 1.00 77.75 182 ARG A O 1
ATOM 1450 N N . PRO A 1 183 ? -10.691 6.509 17.583 1.00 80.75 183 PRO A N 1
ATOM 1451 C CA . PRO A 1 183 ? -10.120 7.594 16.780 1.00 80.75 183 PRO A CA 1
ATOM 1452 C C . PRO A 1 183 ? -8.610 7.432 16.539 1.00 80.75 183 PRO A C 1
ATOM 1454 O O . PRO A 1 183 ? -8.110 7.720 15.451 1.00 80.75 183 PRO A O 1
ATOM 1457 N N . GLY A 1 184 ? -7.876 6.934 17.541 1.00 76.44 184 GLY A N 1
ATOM 1458 C CA . GLY A 1 184 ? -6.445 6.648 17.426 1.00 76.44 184 GLY A CA 1
ATOM 1459 C C . GLY A 1 184 ? -6.166 5.494 16.465 1.00 76.44 184 GLY A C 1
ATOM 1460 O O . GLY A 1 184 ? -5.311 5.617 15.588 1.00 76.44 184 GLY A O 1
ATOM 1461 N N . ILE A 1 185 ? -6.935 4.408 16.576 1.00 79.81 185 ILE A N 1
ATOM 1462 C CA . ILE A 1 185 ? -6.831 3.246 15.685 1.00 79.81 185 ILE A CA 1
ATOM 1463 C C . ILE A 1 185 ? -7.164 3.649 14.250 1.00 79.81 185 ILE A C 1
ATOM 1465 O O . ILE A 1 185 ? -6.400 3.342 13.342 1.00 79.81 185 ILE A O 1
ATOM 1469 N N . LEU A 1 186 ? -8.241 4.405 14.038 1.00 84.62 186 LEU A N 1
ATOM 1470 C CA . LEU A 1 186 ? -8.613 4.919 12.724 1.00 84.62 186 LEU A CA 1
ATOM 1471 C C . LEU A 1 186 ? -7.479 5.734 12.093 1.00 84.62 186 LEU A C 1
ATOM 1473 O O . LEU A 1 186 ? -7.116 5.490 10.946 1.00 84.62 186 LEU A O 1
ATOM 1477 N N . LYS A 1 187 ? -6.849 6.639 12.853 1.00 81.38 187 LYS A N 1
ATOM 1478 C CA . LYS A 1 187 ? -5.687 7.403 12.373 1.00 81.38 187 LYS A CA 1
ATOM 1479 C C . LYS A 1 187 ? -4.532 6.490 11.943 1.00 81.38 187 LYS A C 1
ATOM 1481 O O . LYS A 1 187 ? -3.878 6.775 10.941 1.00 81.38 187 LYS A O 1
ATOM 1486 N N . MET A 1 188 ? -4.290 5.399 12.670 1.00 81.06 188 MET A N 1
ATOM 1487 C CA . MET A 1 188 ? -3.258 4.415 12.325 1.00 81.06 188 MET A CA 1
ATOM 1488 C C . MET A 1 188 ? -3.608 3.627 11.058 1.00 81.06 188 MET A C 1
ATOM 1490 O O . MET A 1 188 ? -2.753 3.497 10.183 1.00 81.06 188 MET A O 1
ATOM 1494 N N . LEU A 1 189 ? -4.852 3.153 10.928 1.00 85.44 189 LEU A N 1
ATOM 1495 C CA . LEU A 1 189 ? -5.337 2.456 9.730 1.00 85.44 189 LEU A CA 1
ATOM 1496 C C . LEU A 1 189 ? -5.206 3.352 8.492 1.00 85.44 189 LEU A C 1
ATOM 1498 O O . LEU A 1 189 ? -4.645 2.938 7.479 1.00 85.44 189 LEU A O 1
ATOM 1502 N N . THR A 1 190 ? -5.639 4.609 8.601 1.00 87.25 190 THR A N 1
ATOM 1503 C CA . THR A 1 190 ? -5.544 5.594 7.519 1.00 87.25 190 THR A CA 1
ATOM 1504 C C . THR A 1 190 ? -4.096 5.878 7.136 1.00 87.25 190 THR A C 1
ATOM 1506 O O . THR A 1 190 ? -3.753 5.828 5.958 1.00 87.25 190 THR A O 1
ATOM 1509 N N . GLY A 1 191 ? -3.217 6.104 8.119 1.00 80.25 191 GLY A N 1
ATOM 1510 C CA . GLY A 1 191 ? -1.789 6.297 7.861 1.00 80.25 191 GLY A CA 1
ATOM 1511 C C . GLY A 1 191 ? -1.140 5.076 7.205 1.00 80.25 191 GLY A C 1
ATOM 1512 O O . GLY A 1 191 ? -0.238 5.217 6.379 1.00 80.25 191 GLY A O 1
ATOM 1513 N N . ARG A 1 192 ? -1.627 3.869 7.513 1.00 84.81 192 ARG A N 1
ATOM 1514 C CA . ARG A 1 192 ? -1.138 2.642 6.886 1.00 84.81 192 ARG A CA 1
ATOM 1515 C C . ARG A 1 192 ? -1.551 2.536 5.421 1.00 84.81 192 ARG A C 1
ATOM 1517 O O . ARG A 1 192 ? -0.702 2.214 4.595 1.00 84.81 192 ARG A O 1
ATOM 1524 N N . ILE A 1 193 ? -2.809 2.829 5.102 1.00 89.81 193 ILE A N 1
ATOM 1525 C CA . ILE A 1 193 ? -3.304 2.856 3.718 1.00 89.81 193 ILE A CA 1
ATOM 1526 C C . ILE A 1 193 ? -2.566 3.935 2.914 1.00 89.81 193 ILE A C 1
ATOM 1528 O O . ILE A 1 193 ? -2.122 3.671 1.800 1.00 89.81 193 ILE A O 1
ATOM 1532 N N . GLN A 1 194 ? -2.330 5.109 3.509 1.00 86.75 194 GLN A N 1
ATOM 1533 C CA . GLN A 1 194 ? -1.523 6.169 2.900 1.00 86.75 194 GLN A CA 1
ATOM 1534 C C . GLN A 1 194 ? -0.090 5.707 2.594 1.00 86.75 194 GLN A C 1
ATOM 1536 O O . GLN A 1 194 ? 0.412 5.939 1.496 1.00 86.75 194 GLN A O 1
ATOM 1541 N N . GLY A 1 195 ? 0.559 5.015 3.536 1.00 82.12 195 GLY A N 1
ATOM 1542 C CA . GLY A 1 195 ? 1.885 4.425 3.328 1.00 82.12 195 GLY A CA 1
ATOM 1543 C C . GLY A 1 195 ? 1.914 3.369 2.223 1.00 82.12 195 GLY A C 1
ATOM 1544 O O . GLY A 1 195 ? 2.855 3.328 1.432 1.00 82.12 195 GLY A O 1
ATOM 1545 N N . ALA A 1 196 ? 0.873 2.542 2.137 1.00 88.50 196 ALA A N 1
ATOM 1546 C CA . ALA A 1 196 ? 0.765 1.518 1.109 1.00 88.50 196 ALA A CA 1
ATOM 1547 C C . ALA A 1 196 ? 0.602 2.131 -0.293 1.00 88.50 196 ALA A C 1
ATOM 1549 O O . ALA A 1 196 ? 1.349 1.772 -1.202 1.00 88.50 196 ALA A O 1
ATOM 1550 N N . LEU A 1 197 ? -0.276 3.131 -0.446 1.00 89.69 197 LEU A N 1
ATOM 1551 C CA . LEU A 1 197 ? -0.420 3.893 -1.691 1.00 89.69 197 LEU A CA 1
ATOM 1552 C C . LEU A 1 197 ? 0.890 4.593 -2.091 1.00 89.69 197 LEU A C 1
ATOM 1554 O O . LEU A 1 197 ? 1.260 4.579 -3.262 1.00 89.69 197 LEU A O 1
ATOM 1558 N N . ALA A 1 198 ? 1.636 5.152 -1.135 1.00 85.31 198 ALA A N 1
ATOM 1559 C CA . ALA A 1 198 ? 2.929 5.774 -1.420 1.00 85.31 198 ALA A CA 1
ATOM 1560 C C . ALA A 1 198 ? 3.954 4.791 -2.017 1.00 85.31 198 ALA A C 1
ATOM 1562 O O . ALA A 1 198 ? 4.711 5.166 -2.911 1.00 85.31 198 ALA A O 1
ATOM 1563 N N . ASN A 1 199 ? 3.972 3.535 -1.557 1.00 86.44 199 ASN A N 1
ATOM 1564 C CA . ASN A 1 199 ? 4.847 2.502 -2.120 1.00 86.44 199 ASN A CA 1
ATOM 1565 C C . ASN A 1 199 ? 4.416 2.092 -3.535 1.00 86.44 199 ASN A C 1
ATOM 1567 O O . ASN A 1 199 ? 5.280 1.902 -4.387 1.00 86.44 199 ASN A O 1
ATOM 1571 N N . VAL A 1 200 ? 3.109 2.010 -3.813 1.00 89.56 200 VAL A N 1
ATOM 1572 C CA . VAL A 1 200 ? 2.606 1.754 -5.176 1.00 89.56 200 VAL A CA 1
ATOM 1573 C C . VAL A 1 200 ? 2.975 2.916 -6.106 1.00 89.56 200 VAL A C 1
ATOM 1575 O O . VAL A 1 200 ? 3.530 2.695 -7.179 1.00 89.56 200 VAL A O 1
ATOM 1578 N N . LEU A 1 201 ? 2.790 4.166 -5.672 1.00 86.19 201 LEU A N 1
ATOM 1579 C CA . LEU A 1 201 ? 3.244 5.352 -6.411 1.00 86.19 201 LEU A CA 1
ATOM 1580 C C . LEU A 1 201 ? 4.748 5.318 -6.708 1.00 86.19 201 LEU A C 1
ATOM 1582 O O . LEU A 1 201 ? 5.162 5.604 -7.829 1.00 86.19 201 LEU A O 1
ATOM 1586 N N . ALA A 1 202 ? 5.569 4.939 -5.730 1.00 83.38 202 ALA A N 1
ATOM 1587 C CA . ALA A 1 202 ? 7.007 4.809 -5.931 1.00 83.38 202 ALA A CA 1
ATOM 1588 C C . ALA A 1 202 ? 7.348 3.684 -6.924 1.00 83.38 202 ALA A C 1
ATOM 1590 O O . ALA A 1 202 ? 8.196 3.880 -7.791 1.00 83.38 202 ALA A O 1
ATOM 1591 N N 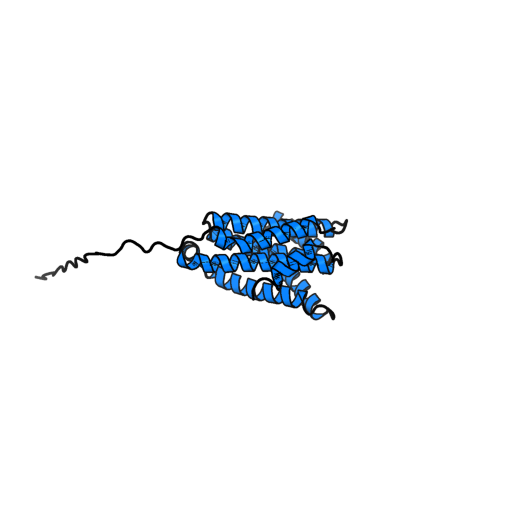. ALA A 1 203 ? 6.660 2.541 -6.847 1.00 86.62 203 ALA A N 1
ATOM 1592 C CA . ALA A 1 203 ? 6.832 1.432 -7.781 1.00 86.62 203 ALA A CA 1
ATOM 1593 C C . ALA A 1 203 ? 6.524 1.854 -9.225 1.00 86.62 203 ALA A C 1
ATOM 1595 O O . ALA A 1 203 ? 7.355 1.653 -10.109 1.00 86.62 203 ALA A O 1
ATOM 1596 N N . THR A 1 204 ? 5.385 2.519 -9.447 1.00 85.19 204 THR A N 1
ATOM 1597 C CA . THR A 1 204 ? 5.013 3.036 -10.776 1.00 85.19 204 THR A CA 1
ATOM 1598 C C . THR A 1 204 ? 6.036 4.056 -11.301 1.00 85.19 204 THR A C 1
ATOM 1600 O O . THR A 1 204 ? 6.341 4.087 -12.491 1.00 85.19 204 THR A O 1
ATOM 1603 N N . GLN A 1 205 ? 6.608 4.892 -10.423 1.00 82.38 205 GLN A N 1
ATOM 1604 C CA . GLN A 1 205 ? 7.641 5.858 -10.805 1.00 82.38 205 GLN A CA 1
ATOM 1605 C C . GLN A 1 205 ? 8.945 5.174 -11.234 1.00 82.38 205 GLN A C 1
ATOM 1607 O O . GLN A 1 205 ? 9.582 5.638 -12.176 1.00 82.38 205 GLN A O 1
ATOM 1612 N N . VAL A 1 206 ? 9.347 4.095 -10.553 1.00 81.75 206 VAL A N 1
ATOM 1613 C CA . VAL A 1 206 ? 10.579 3.346 -10.861 1.00 81.75 206 VAL A CA 1
ATOM 1614 C C . VAL A 1 206 ? 10.502 2.650 -12.213 1.00 81.75 206 VAL A C 1
ATOM 1616 O O . VAL A 1 206 ? 11.490 2.640 -12.935 1.00 81.75 206 VAL A O 1
ATOM 1619 N N . ILE A 1 207 ? 9.335 2.129 -12.592 1.00 78.75 207 ILE A N 1
ATOM 1620 C CA . ILE A 1 207 ? 9.137 1.539 -13.924 1.00 78.75 207 ILE A CA 1
ATOM 1621 C C . ILE A 1 207 ? 9.003 2.601 -15.036 1.00 78.75 207 ILE A C 1
ATOM 1623 O O . ILE A 1 207 ? 8.681 2.259 -16.169 1.00 78.75 207 ILE A O 1
ATOM 1627 N N . GLU A 1 208 ? 9.265 3.878 -14.718 1.00 66.81 208 GLU A N 1
ATOM 1628 C CA . GLU A 1 208 ? 9.313 5.032 -15.632 1.00 66.81 208 GLU A CA 1
ATOM 1629 C C . GLU A 1 208 ? 8.023 5.283 -16.425 1.00 66.81 208 GLU A C 1
ATOM 1631 O O . GLU A 1 208 ? 8.031 5.859 -17.512 1.00 66.81 208 GLU A O 1
ATOM 1636 N N . GLN A 1 209 ? 6.878 4.912 -15.860 1.00 62.03 209 GLN A N 1
ATOM 1637 C CA . GLN A 1 209 ? 5.590 5.041 -16.532 1.00 62.03 209 GLN A CA 1
ATOM 1638 C C . GLN A 1 209 ? 4.733 6.184 -16.003 1.00 62.03 209 GLN A C 1
ATOM 1640 O O . GLN A 1 209 ? 3.569 5.960 -15.711 1.00 62.03 209 GLN A O 1
ATOM 1645 N N . ASN A 1 210 ? 5.240 7.409 -15.825 1.00 55.31 210 ASN A N 1
ATOM 1646 C CA . ASN A 1 210 ? 4.428 8.388 -15.091 1.00 55.31 210 ASN A CA 1
ATOM 1647 C C . ASN A 1 210 ? 4.508 9.840 -15.530 1.00 55.31 210 ASN A C 1
ATOM 1649 O O . ASN A 1 210 ? 5.412 10.571 -15.145 1.00 55.31 210 ASN A O 1
ATOM 1653 N N . HIS A 1 211 ? 3.423 10.252 -16.199 1.00 61.81 211 HIS A N 1
ATOM 1654 C CA . HIS A 1 211 ? 2.821 11.589 -16.133 1.00 61.81 211 HIS A CA 1
ATOM 1655 C C . HIS A 1 211 ? 1.281 11.521 -16.301 1.00 61.81 211 HIS A C 1
ATOM 1657 O O . HIS A 1 211 ? 0.676 12.405 -16.913 1.00 61.81 211 HIS A O 1
ATOM 1663 N N . THR A 1 212 ? 0.619 10.460 -15.815 1.00 77.06 212 THR A N 1
ATOM 1664 C CA . THR A 1 212 ? -0.846 10.320 -15.937 1.00 77.06 212 THR A CA 1
ATOM 1665 C C . THR A 1 212 ? -1.587 11.211 -14.934 1.00 77.06 212 THR A C 1
ATOM 1667 O O . THR A 1 212 ? -1.035 11.665 -13.925 1.00 77.06 212 THR A O 1
ATOM 1670 N N . LYS A 1 213 ? -2.870 11.485 -15.206 1.00 84.25 213 LYS A N 1
ATOM 1671 C CA . LYS A 1 213 ? -3.721 12.271 -14.296 1.00 84.25 213 LYS A CA 1
ATOM 1672 C C . LYS A 1 213 ? -3.947 11.547 -12.966 1.00 84.25 213 LYS A C 1
ATOM 1674 O O . LYS A 1 213 ? -3.857 12.200 -11.927 1.00 84.25 213 LYS A O 1
ATOM 1679 N N . ALA A 1 214 ? -4.182 10.232 -12.994 1.00 85.19 214 ALA A N 1
ATOM 1680 C CA . ALA A 1 214 ? -4.347 9.424 -11.786 1.00 85.19 214 ALA A CA 1
ATOM 1681 C C . ALA A 1 214 ? -3.099 9.457 -10.900 1.00 85.19 214 ALA A C 1
ATOM 1683 O O . ALA A 1 214 ? -3.213 9.638 -9.688 1.00 85.19 214 ALA A O 1
ATOM 1684 N N . TRP A 1 215 ? -1.905 9.396 -11.499 1.00 87.31 215 TRP A N 1
ATOM 1685 C CA . TRP A 1 215 ? -0.661 9.528 -10.747 1.00 87.31 215 TRP A CA 1
ATOM 1686 C C . TRP A 1 215 ? -0.560 10.883 -10.036 1.00 87.31 215 TRP A C 1
ATOM 1688 O O . TRP A 1 215 ? -0.321 10.935 -8.830 1.00 87.31 215 TRP A O 1
ATOM 1698 N N . ALA A 1 216 ? -0.804 11.990 -10.749 1.00 82.62 216 ALA A N 1
ATOM 1699 C CA . ALA A 1 216 ? -0.729 13.335 -10.168 1.00 82.62 216 ALA A CA 1
ATOM 1700 C C . ALA A 1 216 ? -1.749 13.538 -9.034 1.00 82.62 216 ALA A C 1
ATOM 1702 O O . ALA A 1 216 ? -1.453 14.183 -8.024 1.00 82.62 216 ALA A O 1
ATOM 1703 N N . GLN A 1 217 ? -2.944 12.964 -9.181 1.00 86.62 217 GLN A N 1
ATOM 1704 C CA . GLN A 1 217 ? -3.979 12.990 -8.156 1.00 86.62 217 GLN A CA 1
ATOM 1705 C C . GLN A 1 217 ? -3.574 12.177 -6.926 1.00 86.62 217 GLN A C 1
ATOM 1707 O O . GLN A 1 217 ? -3.614 12.707 -5.818 1.00 86.62 217 GLN A O 1
ATOM 1712 N N . ALA A 1 218 ? -3.137 10.932 -7.106 1.00 84.81 218 ALA A N 1
ATOM 1713 C CA . ALA A 1 218 ? -2.685 10.087 -6.008 1.00 84.81 218 ALA A CA 1
ATOM 1714 C C . ALA A 1 218 ? -1.481 10.708 -5.278 1.00 84.81 218 ALA A C 1
ATOM 1716 O O . ALA A 1 218 ? -1.455 10.727 -4.048 1.00 84.81 218 ALA A O 1
ATOM 1717 N N . TYR A 1 219 ? -0.542 11.321 -6.004 1.00 83.69 219 TYR A N 1
ATOM 1718 C CA . TYR A 1 219 ? 0.543 12.103 -5.410 1.00 83.69 219 TYR A CA 1
ATOM 1719 C C . TYR A 1 219 ? 0.008 13.253 -4.542 1.00 83.69 219 TYR A C 1
ATOM 1721 O O . TYR A 1 219 ? 0.408 13.406 -3.389 1.00 83.69 219 TYR A O 1
ATOM 1729 N N . SER A 1 220 ? -0.936 14.044 -5.057 1.00 83.06 220 SER A N 1
ATOM 1730 C CA . SER A 1 220 ? -1.557 15.132 -4.293 1.00 83.06 220 SER A CA 1
ATOM 1731 C C . SER A 1 220 ? -2.247 14.621 -3.022 1.00 83.06 220 SER A C 1
ATOM 1733 O O . SER A 1 220 ? -2.032 15.166 -1.939 1.00 83.06 220 SER A O 1
ATOM 1735 N N . VAL A 1 221 ? -3.007 13.527 -3.124 1.00 83.44 221 VAL A N 1
ATOM 1736 C CA . VAL A 1 221 ? -3.739 12.955 -1.986 1.00 83.44 221 VAL A CA 1
ATOM 1737 C C . VAL A 1 221 ? -2.787 12.420 -0.907 1.00 83.44 221 VAL A C 1
ATOM 1739 O O . VAL A 1 221 ? -3.050 12.553 0.289 1.00 83.44 221 VAL A O 1
ATOM 1742 N N . VAL A 1 222 ? -1.644 11.854 -1.292 1.00 78.12 222 VAL A N 1
ATOM 1743 C CA . VAL A 1 222 ? -0.672 11.336 -0.321 1.00 78.12 222 VAL A CA 1
ATOM 1744 C C . VAL A 1 222 ? 0.198 12.445 0.281 1.00 78.12 222 VAL A C 1
ATOM 1746 O O . VAL A 1 222 ? 0.522 12.358 1.467 1.00 78.12 222 VAL A O 1
ATOM 1749 N N . PHE A 1 223 ? 0.581 13.469 -0.490 1.00 71.69 223 PHE A N 1
ATOM 1750 C CA . PHE A 1 223 ? 1.642 14.415 -0.098 1.00 71.69 223 PHE A CA 1
ATOM 1751 C C . PHE A 1 223 ? 1.198 15.858 0.126 1.00 71.69 223 PHE A C 1
ATOM 1753 O O . PHE A 1 223 ? 1.926 16.611 0.769 1.00 71.69 223 PHE A O 1
ATOM 1760 N N . LEU A 1 224 ? 0.039 16.262 -0.393 1.00 65.69 224 LEU A N 1
ATOM 1761 C CA . LEU A 1 224 ? -0.447 17.644 -0.319 1.00 65.69 224 LEU A CA 1
ATOM 1762 C C . LEU A 1 224 ? -1.687 17.784 0.576 1.00 65.69 224 LEU A C 1
ATOM 1764 O O . LEU A 1 224 ? -1.934 18.865 1.112 1.00 65.69 224 LEU A O 1
ATOM 1768 N N . SER A 1 225 ? -2.439 16.707 0.819 1.00 55.19 225 SER A N 1
ATOM 1769 C CA . SER A 1 225 ? -3.539 16.713 1.795 1.00 55.19 225 SER A CA 1
ATOM 1770 C C . SER A 1 225 ? -3.043 16.548 3.231 1.00 55.19 225 SER A C 1
ATOM 1772 O O . SER A 1 225 ? -2.930 15.438 3.748 1.00 55.19 225 SER A O 1
ATOM 1774 N N . ARG A 1 226 ? -2.793 17.705 3.859 1.00 46.66 226 ARG A N 1
ATOM 1775 C CA . ARG A 1 226 ? -2.980 18.100 5.277 1.00 46.66 226 ARG A CA 1
ATOM 1776 C C . ARG A 1 226 ? -1.895 19.103 5.682 1.00 46.66 226 ARG A C 1
ATOM 1778 O O . ARG A 1 226 ? -0.940 18.760 6.379 1.00 46.66 226 ARG A O 1
ATOM 1785 N N . GLY A 1 227 ? -2.079 20.340 5.217 1.00 35.28 227 GLY A N 1
ATOM 1786 C CA . GLY A 1 227 ? -1.768 21.529 6.016 1.00 35.28 227 GLY A CA 1
ATOM 1787 C C . GLY A 1 227 ? -2.864 21.768 7.047 1.00 35.28 227 GLY A C 1
ATOM 1788 O O . GLY A 1 227 ? -4.008 21.326 6.785 1.00 35.28 227 GLY A O 1
#